Protein AF-A0A0C2FRT6-F1 (afdb_monomer_lite)

Secondary structure (DSSP, 8-state):
--SHHHHHHHHHHHHHHHHHHHHHHHHHHHHHHHHHHHHHHHHGGG------------TT------SEE-HHHHHHHHHTSSSPP-EEEEE--S--SEEE--S-TTTEEEEE--HHHHHSTT--TT--S-------HHHHHHHS-TTHHHHHHGGGTSSEEEEE-SSPPPEETTEEPTTSHHHHHHIIIIIS-SSS--SSPPEEETTHHHHHHHH-GGGEEE-TT----S--SHHHHHHHHHHHTT-

Foldseek 3Di:
DPPPVVVVVVVVVVVVVVVVVVVVVVVVVVVVVVVVVVVVVVVVVPDDDDDDDDDDDDPDDCPDPALEDELVRLCCQQPPDVVHFAEEEEEAEPDPQKDFADPDCRRYPYAYQHNCCLLVPLDDPPPPDDPPRQRAQVSSLVPDDPVRNVVLLCQLVGQAYEYAYQFAADDDPNHGDPSDSRNSVQCRQAVRDPDRHHPDRHGYHHGGVVSVCVVCVVRMDGDPPPPVVDDPDPVSVVVVVVVVVPD

Structure (mmCIF, N/CA/C/O backbone):
data_AF-A0A0C2FRT6-F1
#
_entry.id   AF-A0A0C2FRT6-F1
#
loop_
_atom_site.group_PDB
_atom_site.id
_atom_site.type_symbol
_atom_site.label_atom_id
_atom_site.label_alt_id
_atom_site.label_comp_id
_atom_site.label_asym_id
_atom_site.label_entity_id
_atom_site.label_seq_id
_atom_site.pdbx_PDB_ins_code
_atom_site.Cartn_x
_atom_site.Cartn_y
_atom_site.Cartn_z
_atom_site.occupancy
_atom_site.B_iso_or_equiv
_atom_site.auth_seq_id
_atom_site.auth_comp_id
_atom_site.auth_asym_id
_atom_site.auth_atom_id
_atom_site.pdbx_PDB_model_num
ATOM 1 N N . PHE A 1 1 ? 8.107 -14.926 -52.915 1.00 44.16 1 PHE A N 1
ATOM 2 C CA . PHE A 1 1 ? 8.504 -15.162 -51.509 1.00 44.16 1 PHE A CA 1
ATOM 3 C C . PHE A 1 1 ? 9.615 -14.240 -50.967 1.00 44.16 1 PHE A C 1
ATOM 5 O O . PHE A 1 1 ? 9.765 -14.198 -49.758 1.00 44.16 1 PHE A O 1
ATOM 12 N N . PHE A 1 2 ? 10.333 -13.432 -51.769 1.00 46.12 2 PHE A N 1
ATOM 13 C CA . PHE A 1 2 ? 11.445 -12.582 -51.271 1.00 46.12 2 PHE A CA 1
ATOM 14 C C . PHE A 1 2 ? 11.097 -11.125 -50.888 1.00 46.12 2 PHE A C 1
ATOM 16 O O . PHE A 1 2 ? 11.951 -10.407 -50.381 1.00 46.12 2 PHE A O 1
ATOM 23 N N . GLN A 1 3 ? 9.860 -10.663 -51.093 1.00 48.84 3 GLN A N 1
ATOM 24 C CA . GLN A 1 3 ? 9.529 -9.231 -50.974 1.00 48.84 3 GLN A CA 1
ATOM 25 C C . GLN A 1 3 ? 9.073 -8.788 -49.569 1.00 48.84 3 GLN A C 1
ATOM 27 O O . GLN A 1 3 ? 9.117 -7.605 -49.256 1.00 48.84 3 GLN A O 1
ATOM 32 N N . HIS A 1 4 ? 8.647 -9.718 -48.706 1.00 46.06 4 HIS A N 1
ATOM 33 C CA . HIS A 1 4 ? 8.086 -9.384 -47.385 1.00 46.06 4 HIS A CA 1
ATOM 34 C C . HIS A 1 4 ? 9.156 -9.189 -46.293 1.00 46.06 4 HIS A C 1
ATOM 36 O O . HIS A 1 4 ? 8.954 -8.396 -45.376 1.00 46.06 4 HIS A O 1
ATOM 42 N N . GLY A 1 5 ? 10.320 -9.841 -46.409 1.00 49.41 5 GLY A N 1
ATOM 43 C CA . GLY A 1 5 ? 11.417 -9.695 -45.438 1.00 49.41 5 GLY A CA 1
ATOM 44 C C . GLY A 1 5 ? 12.095 -8.319 -45.474 1.00 49.41 5 GLY A C 1
ATOM 45 O O . GLY A 1 5 ? 12.483 -7.796 -44.433 1.00 49.41 5 GLY A O 1
ATOM 46 N N . ALA A 1 6 ? 12.175 -7.693 -46.653 1.00 55.94 6 ALA A N 1
ATOM 47 C CA . ALA A 1 6 ? 12.775 -6.366 -46.817 1.00 55.94 6 ALA A CA 1
ATOM 48 C C . ALA A 1 6 ? 11.918 -5.248 -46.194 1.00 55.94 6 ALA A C 1
ATOM 50 O O . ALA A 1 6 ? 12.449 -4.327 -45.578 1.00 55.94 6 ALA A O 1
ATOM 51 N N . ILE A 1 7 ? 10.588 -5.360 -46.296 1.00 58.50 7 ILE A N 1
ATOM 52 C CA . ILE A 1 7 ? 9.643 -4.399 -45.706 1.00 58.50 7 ILE A CA 1
ATOM 53 C C . ILE A 1 7 ? 9.665 -4.497 -44.175 1.00 58.50 7 ILE A C 1
ATOM 55 O O . ILE A 1 7 ? 9.674 -3.475 -43.491 1.00 58.50 7 ILE A O 1
ATOM 59 N N . PHE A 1 8 ? 9.737 -5.717 -43.632 1.00 58.75 8 PHE A N 1
ATOM 60 C CA . PHE A 1 8 ? 9.856 -5.926 -42.189 1.00 58.75 8 PHE A CA 1
ATOM 61 C C . PHE A 1 8 ? 11.168 -5.353 -41.630 1.00 58.75 8 PHE A C 1
ATOM 63 O O . PHE A 1 8 ? 11.151 -4.676 -40.607 1.00 58.75 8 PHE A O 1
ATOM 70 N N . GLY A 1 9 ? 12.292 -5.551 -42.329 1.00 63.41 9 GLY A N 1
ATOM 71 C CA . GLY A 1 9 ? 13.588 -4.993 -41.928 1.00 63.41 9 GLY A CA 1
ATOM 72 C C . GLY A 1 9 ? 13.620 -3.460 -41.904 1.00 63.41 9 GLY A C 1
ATOM 73 O O . GLY A 1 9 ? 14.192 -2.879 -40.984 1.00 63.41 9 GLY A O 1
ATOM 74 N N . LEU A 1 10 ? 12.964 -2.801 -42.867 1.00 67.25 10 LEU A N 1
ATOM 75 C CA . LEU A 1 10 ? 12.856 -1.337 -42.907 1.00 67.25 10 LEU A CA 1
ATOM 76 C C . LEU A 1 10 ? 11.994 -0.796 -41.762 1.00 67.25 10 LEU A C 1
ATOM 78 O O . LEU A 1 10 ? 12.447 0.077 -41.028 1.00 67.25 10 LEU A O 1
ATOM 82 N N . ARG A 1 11 ? 10.807 -1.374 -41.538 1.00 68.38 11 ARG A N 1
ATOM 83 C CA . ARG A 1 11 ? 9.918 -0.989 -40.426 1.00 68.38 11 ARG A CA 1
ATOM 84 C C . ARG A 1 11 ? 10.559 -1.203 -39.057 1.00 68.38 11 ARG A C 1
ATOM 86 O O . ARG A 1 11 ? 10.377 -0.398 -38.147 1.00 68.38 11 ARG A O 1
ATOM 93 N N . PHE A 1 12 ? 11.313 -2.289 -38.906 1.00 76.25 12 PHE A N 1
ATOM 94 C CA . PHE A 1 12 ? 12.033 -2.583 -37.673 1.00 76.25 12 PHE A CA 1
ATOM 95 C C . PHE A 1 12 ? 13.139 -1.557 -37.409 1.00 76.25 12 PHE A C 1
ATOM 97 O O . PHE A 1 12 ? 13.291 -1.097 -36.281 1.00 76.25 12 PHE A O 1
ATOM 104 N N . LYS A 1 13 ? 13.868 -1.152 -38.453 1.00 80.44 13 LYS A N 1
ATOM 105 C CA . LYS A 1 13 ? 14.898 -0.116 -38.351 1.00 80.44 13 LYS A CA 1
ATOM 106 C C . LYS A 1 13 ? 14.307 1.258 -38.026 1.00 80.44 13 LYS A C 1
ATOM 108 O O . LYS A 1 13 ? 14.785 1.895 -37.100 1.00 80.44 13 LYS A O 1
ATOM 113 N N . GLU A 1 14 ? 13.223 1.650 -38.697 1.00 81.06 14 GLU A N 1
ATOM 114 C CA . GLU A 1 14 ? 12.465 2.872 -38.377 1.00 81.06 14 GLU A CA 1
ATOM 115 C C . GLU A 1 14 ? 12.031 2.895 -36.901 1.00 81.06 14 GLU A C 1
ATOM 117 O O . GLU A 1 14 ? 12.199 3.902 -36.220 1.00 81.06 14 GLU A O 1
ATOM 122 N N . SER A 1 15 ? 11.546 1.761 -36.385 1.00 79.12 15 SER A N 1
ATOM 123 C CA . SER A 1 15 ? 11.113 1.642 -34.985 1.00 79.12 15 SER A CA 1
ATOM 124 C C . SER A 1 15 ? 12.274 1.758 -33.990 1.00 79.12 15 SER A C 1
ATOM 126 O O . SER A 1 15 ? 12.101 2.305 -32.902 1.00 79.12 15 SER A O 1
ATOM 128 N N . LEU A 1 16 ? 13.455 1.232 -34.335 1.00 83.94 16 LEU A N 1
ATOM 129 C CA . LEU A 1 16 ? 14.658 1.363 -33.508 1.00 83.94 16 LEU A CA 1
ATOM 130 C C . LEU A 1 16 ? 15.168 2.805 -33.487 1.00 83.94 16 LEU A C 1
ATOM 132 O O . LEU A 1 16 ? 15.441 3.333 -32.411 1.00 83.94 16 LEU A O 1
ATOM 136 N N . ASP A 1 17 ? 15.228 3.451 -34.651 1.00 87.69 17 ASP A N 1
ATOM 137 C CA . ASP A 1 17 ? 15.670 4.840 -34.773 1.00 87.69 17 ASP A CA 1
ATOM 138 C C . ASP A 1 17 ? 14.712 5.788 -34.018 1.00 87.69 17 ASP A C 1
ATOM 140 O O . ASP A 1 17 ? 15.145 6.719 -33.333 1.00 87.69 17 ASP A O 1
ATOM 144 N N . GLU A 1 18 ? 13.401 5.524 -34.067 1.00 89.38 18 GLU A N 1
ATOM 145 C CA . GLU A 1 18 ? 12.398 6.266 -33.296 1.00 89.38 18 GLU A CA 1
ATOM 146 C C . GLU A 1 18 ? 12.542 6.043 -31.782 1.00 89.38 18 GLU A C 1
ATOM 148 O O . GLU A 1 18 ? 12.450 6.999 -31.005 1.00 89.38 18 GLU A O 1
ATOM 153 N N . ALA A 1 19 ? 12.830 4.813 -31.346 1.00 82.31 19 ALA A N 1
ATOM 154 C CA . ALA A 1 19 ? 13.081 4.507 -29.939 1.00 82.31 19 ALA A CA 1
ATOM 155 C C . ALA A 1 19 ? 14.340 5.214 -29.405 1.00 82.31 19 ALA A C 1
ATOM 157 O O . ALA A 1 19 ? 14.318 5.760 -28.296 1.00 82.31 19 ALA A O 1
ATOM 158 N N . ASP A 1 20 ? 15.412 5.261 -30.197 1.00 87.88 20 ASP A N 1
ATOM 159 C CA . ASP A 1 20 ? 16.644 5.973 -29.846 1.00 87.88 20 ASP A CA 1
ATOM 160 C C . ASP A 1 20 ? 16.422 7.491 -29.781 1.00 87.88 20 ASP A C 1
ATOM 162 O O . ASP A 1 20 ? 16.886 8.152 -28.844 1.00 87.88 20 ASP A O 1
ATOM 166 N N . ASN A 1 21 ? 15.637 8.047 -30.708 1.00 90.00 21 ASN A N 1
ATOM 167 C CA . ASN A 1 21 ? 15.244 9.455 -30.678 1.00 90.00 21 ASN A CA 1
ATOM 168 C C . ASN A 1 21 ? 14.406 9.784 -29.429 1.00 90.00 21 ASN A C 1
ATOM 170 O O . ASN A 1 21 ? 14.695 10.740 -28.706 1.00 90.00 21 ASN A O 1
ATOM 174 N N . LEU A 1 22 ? 13.403 8.959 -29.115 1.00 88.75 22 LEU A N 1
ATOM 175 C CA . LEU A 1 22 ? 12.578 9.116 -27.914 1.00 88.75 22 LEU A CA 1
ATOM 176 C C . LEU A 1 22 ? 13.421 9.068 -26.640 1.00 88.75 22 LEU A C 1
ATOM 178 O O . LEU A 1 22 ? 13.219 9.889 -25.742 1.00 88.75 22 LEU A O 1
ATOM 182 N N . LYS A 1 23 ? 14.395 8.157 -26.575 1.00 88.19 23 LYS A N 1
ATOM 183 C CA . LYS A 1 23 ? 15.341 8.066 -25.462 1.00 88.19 23 LYS A CA 1
ATOM 184 C C . LYS A 1 23 ? 16.155 9.354 -25.312 1.00 88.19 23 LYS A C 1
ATOM 186 O O . LYS A 1 23 ? 16.216 9.893 -24.210 1.00 88.19 23 LYS A O 1
ATOM 191 N N . ALA A 1 24 ? 16.702 9.896 -26.400 1.00 87.75 24 ALA A N 1
ATOM 192 C CA . ALA A 1 24 ? 17.456 11.151 -26.366 1.00 87.75 24 ALA A CA 1
ATOM 193 C C . ALA A 1 24 ? 16.598 12.346 -25.907 1.00 87.75 24 ALA A C 1
ATOM 195 O O . ALA A 1 24 ? 17.041 13.172 -25.104 1.00 87.75 24 ALA A O 1
ATOM 196 N N . VAL A 1 25 ? 15.346 12.427 -26.368 1.00 91.00 25 VAL A N 1
ATOM 197 C CA . VAL A 1 25 ? 14.395 13.468 -25.944 1.00 91.00 25 VAL A CA 1
ATOM 198 C C . VAL A 1 25 ? 14.063 13.345 -24.454 1.00 91.00 25 VAL A C 1
ATOM 200 O O . VAL A 1 25 ? 13.963 14.360 -23.759 1.00 91.00 25 VAL A O 1
ATOM 203 N N . LEU A 1 26 ? 13.897 12.121 -23.949 1.00 83.62 26 LEU A N 1
ATOM 204 C CA . LEU A 1 26 ? 13.641 11.858 -22.533 1.00 83.62 26 LEU A CA 1
ATOM 205 C C . LEU A 1 26 ? 14.829 12.239 -21.652 1.00 83.62 26 LEU A C 1
ATOM 207 O O . LEU A 1 26 ? 14.623 12.924 -20.650 1.00 83.62 26 LEU A O 1
ATOM 211 N N . ASP A 1 27 ? 16.040 11.845 -22.045 1.00 84.62 27 ASP A N 1
ATOM 212 C CA . ASP A 1 27 ? 17.275 12.179 -21.332 1.00 84.62 27 ASP A CA 1
ATOM 213 C C . ASP A 1 27 ? 17.418 13.712 -21.244 1.00 84.62 27 ASP A C 1
ATOM 215 O O . ASP A 1 27 ? 17.564 14.268 -20.155 1.00 84.62 27 ASP A O 1
ATOM 219 N N . LYS A 1 28 ? 17.202 14.430 -22.356 1.00 88.81 28 LYS A N 1
ATOM 220 C CA . LYS A 1 28 ? 17.211 15.903 -22.379 1.00 88.81 28 LYS A CA 1
ATOM 221 C C . LYS A 1 28 ? 16.163 16.525 -21.448 1.00 88.81 28 LYS A C 1
ATOM 223 O O . LYS A 1 28 ? 16.477 17.440 -20.690 1.00 88.81 28 LYS A O 1
ATOM 228 N N . LYS A 1 29 ? 14.916 16.041 -21.479 1.00 85.44 29 LYS A N 1
ATOM 229 C CA . LYS A 1 29 ? 13.846 16.552 -20.599 1.00 85.44 29 LYS A CA 1
ATOM 230 C C . LYS A 1 29 ? 14.125 16.274 -19.123 1.00 85.44 29 LYS A C 1
ATOM 232 O O . LYS A 1 29 ? 13.712 17.059 -18.268 1.00 85.44 29 LYS A O 1
ATOM 237 N N . TYR A 1 30 ? 14.789 15.163 -18.818 1.00 82.25 30 TYR A N 1
ATOM 238 C CA . TYR A 1 30 ? 15.178 14.823 -17.457 1.00 82.25 30 TYR A CA 1
ATOM 239 C C . TYR A 1 30 ? 16.255 15.777 -16.933 1.00 82.25 30 TYR A C 1
ATOM 241 O O . TYR A 1 30 ? 16.071 16.352 -15.860 1.00 82.25 30 TYR A O 1
ATOM 249 N N . GLU A 1 31 ? 17.300 16.035 -17.721 1.00 84.81 31 GLU A N 1
ATOM 250 C CA . GLU A 1 31 ? 18.343 17.014 -17.386 1.00 84.81 31 GLU A CA 1
ATOM 251 C C . GLU A 1 31 ? 17.765 18.426 -17.203 1.00 84.81 31 GLU A C 1
ATOM 253 O O . GLU A 1 31 ? 18.029 19.089 -16.200 1.00 84.81 31 GLU A O 1
ATOM 258 N N . GLU A 1 32 ? 16.875 18.867 -18.098 1.00 83.00 32 GLU A N 1
ATOM 259 C CA . GLU A 1 32 ? 16.177 20.151 -17.948 1.00 83.00 32 GLU A CA 1
ATOM 260 C C . GLU A 1 32 ? 15.355 20.227 -16.651 1.00 83.00 32 GLU A C 1
ATOM 262 O O . GLU A 1 32 ? 15.322 21.270 -15.992 1.00 83.00 32 GLU A O 1
ATOM 267 N N . LYS A 1 33 ? 14.691 19.132 -16.258 1.00 79.19 33 LYS A N 1
ATOM 268 C CA . LYS A 1 33 ? 13.934 19.070 -15.000 1.00 79.19 33 LYS A CA 1
ATOM 269 C C . LYS A 1 33 ? 14.865 19.147 -13.789 1.00 79.19 33 LYS A C 1
ATOM 271 O O . LYS A 1 33 ? 14.551 19.879 -12.852 1.00 79.19 33 LYS A O 1
ATOM 276 N N . MET A 1 34 ? 15.992 18.435 -13.805 1.00 76.56 34 MET A N 1
ATOM 277 C CA . MET A 1 34 ? 16.983 18.479 -12.722 1.00 76.56 34 MET A CA 1
ATOM 278 C C . MET A 1 34 ? 17.574 19.886 -12.558 1.00 76.56 34 MET A C 1
ATOM 280 O O . MET A 1 34 ? 17.639 20.390 -11.437 1.00 76.56 34 MET A O 1
ATOM 284 N N . LEU A 1 35 ? 17.887 20.568 -13.666 1.00 76.75 35 LEU A N 1
ATOM 285 C CA . LEU A 1 35 ? 18.393 21.945 -13.656 1.00 76.75 35 LEU A CA 1
ATOM 286 C C . LEU A 1 35 ? 17.374 22.952 -13.097 1.00 76.75 35 LEU A C 1
ATOM 288 O O . LEU A 1 35 ? 17.742 23.844 -12.328 1.00 76.75 35 LEU A O 1
ATOM 292 N N . ARG A 1 36 ? 16.080 22.801 -13.418 1.00 74.56 36 ARG A N 1
ATOM 293 C CA . ARG A 1 36 ? 15.015 23.650 -12.846 1.00 74.56 36 ARG A CA 1
ATOM 294 C C . ARG A 1 36 ? 14.854 23.440 -11.341 1.00 74.56 36 ARG A C 1
ATOM 296 O O . ARG A 1 36 ? 14.660 24.412 -10.617 1.00 74.56 36 ARG A O 1
ATOM 303 N N . ILE A 1 37 ? 14.973 22.200 -10.865 1.00 71.88 37 ILE A N 1
ATOM 304 C CA . ILE A 1 37 ? 14.908 21.878 -9.431 1.00 71.88 37 ILE A CA 1
ATOM 305 C C . ILE A 1 37 ? 16.096 22.504 -8.683 1.00 71.88 37 ILE A C 1
ATOM 307 O O . ILE A 1 37 ? 15.901 23.114 -7.633 1.00 71.88 37 ILE A O 1
ATOM 311 N N . SER A 1 38 ? 17.310 22.443 -9.243 1.00 66.38 38 SER A N 1
ATOM 312 C CA . SER A 1 38 ? 18.485 23.086 -8.635 1.00 66.38 38 SER A CA 1
ATOM 313 C C . SER A 1 38 ? 18.413 24.618 -8.636 1.00 66.38 38 SER A C 1
ATOM 315 O O . SER A 1 38 ? 18.880 25.254 -7.695 1.00 66.38 38 SER A O 1
ATOM 317 N N . GLN A 1 39 ? 17.797 25.228 -9.654 1.00 60.06 39 GLN A N 1
ATOM 318 C CA . GLN A 1 39 ? 17.631 26.685 -9.727 1.00 60.06 39 GLN A CA 1
ATOM 319 C C . GLN A 1 39 ? 16.528 27.203 -8.791 1.00 60.06 39 GLN A C 1
ATOM 321 O O . GLN A 1 39 ? 16.694 28.262 -8.189 1.00 60.06 39 GLN A O 1
ATOM 326 N N . ALA A 1 40 ? 15.439 26.449 -8.606 1.00 56.09 40 ALA A N 1
ATOM 327 C CA . ALA A 1 40 ? 14.389 26.784 -7.640 1.00 56.09 40 ALA A CA 1
ATOM 328 C C . ALA A 1 40 ? 14.907 26.737 -6.189 1.00 56.09 40 ALA A C 1
ATOM 330 O O . ALA A 1 40 ? 14.634 27.644 -5.406 1.00 56.09 40 ALA A O 1
ATOM 331 N N . SER A 1 41 ? 15.749 25.749 -5.867 1.00 52.88 41 SER A N 1
ATOM 332 C CA . SER A 1 41 ? 16.424 25.631 -4.567 1.00 52.88 41 SER A CA 1
ATOM 333 C C . SER A 1 41 ? 17.363 26.807 -4.252 1.00 52.88 41 SER A C 1
ATOM 335 O O . SER A 1 41 ? 17.515 27.158 -3.084 1.00 52.88 41 SER A O 1
ATOM 337 N N . ALA A 1 42 ? 17.979 27.429 -5.263 1.00 52.16 42 ALA A N 1
ATOM 338 C CA . ALA A 1 42 ? 18.873 28.575 -5.080 1.00 52.16 42 ALA A CA 1
ATOM 339 C C . ALA A 1 42 ? 18.124 29.916 -4.922 1.00 52.16 42 ALA A C 1
ATOM 341 O O . ALA A 1 42 ? 18.660 30.861 -4.340 1.00 52.16 42 ALA A O 1
ATOM 342 N N . ALA A 1 43 ? 16.887 30.013 -5.423 1.00 47.72 43 ALA A N 1
ATOM 343 C CA . ALA A 1 43 ? 16.063 31.219 -5.322 1.00 47.72 43 ALA A CA 1
ATOM 344 C C . ALA A 1 43 ? 15.398 31.382 -3.939 1.00 47.72 43 ALA A C 1
ATOM 346 O O . ALA A 1 43 ? 15.156 32.509 -3.507 1.00 47.72 43 ALA A O 1
ATOM 347 N N . GLU A 1 44 ? 15.163 30.288 -3.206 1.00 46.72 44 GLU A N 1
ATOM 348 C CA . GLU A 1 44 ? 14.568 30.321 -1.859 1.00 46.72 44 GLU A CA 1
ATOM 349 C C . GLU A 1 44 ? 15.541 30.779 -0.754 1.00 46.72 44 GLU A C 1
ATOM 351 O O . GLU A 1 44 ? 15.109 31.129 0.341 1.00 46.72 44 GLU A O 1
ATOM 356 N N . THR A 1 45 ? 16.851 30.874 -1.019 1.00 45.56 45 THR A N 1
ATOM 357 C CA . THR A 1 45 ? 17.856 31.269 -0.007 1.00 45.56 45 THR A CA 1
ATOM 358 C C . THR A 1 45 ? 18.082 32.791 0.105 1.00 45.56 45 THR A C 1
ATOM 360 O O . THR A 1 45 ? 18.961 33.227 0.845 1.00 45.56 45 THR A O 1
ATOM 363 N N . ARG A 1 46 ? 17.326 33.641 -0.614 1.00 43.16 46 ARG A N 1
ATOM 364 C CA . ARG A 1 46 ? 17.593 35.100 -0.698 1.00 43.16 46 ARG A CA 1
ATOM 365 C C . ARG A 1 46 ? 16.466 36.045 -0.260 1.00 43.16 46 ARG A C 1
ATOM 367 O O . ARG A 1 46 ? 16.512 37.223 -0.602 1.00 43.16 46 ARG A O 1
ATOM 374 N N . ALA A 1 47 ? 15.501 35.600 0.541 1.00 36.81 47 ALA A N 1
ATOM 375 C CA . ALA A 1 47 ? 14.496 36.504 1.111 1.00 36.81 47 ALA A CA 1
ATOM 376 C C . ALA A 1 47 ? 14.492 36.460 2.652 1.00 36.81 47 ALA A C 1
ATOM 378 O O . ALA A 1 47 ? 13.994 35.491 3.223 1.00 36.81 47 ALA A O 1
ATOM 379 N N . PRO A 1 48 ? 14.989 37.495 3.358 1.00 39.06 48 PRO A N 1
ATOM 380 C CA . PRO A 1 48 ? 14.758 37.623 4.787 1.00 39.06 48 PRO A CA 1
ATOM 381 C C . PRO A 1 48 ? 13.369 38.237 5.004 1.00 39.06 48 PRO A C 1
ATOM 383 O O . PRO A 1 48 ? 13.153 39.419 4.740 1.00 39.06 48 PRO A O 1
ATOM 386 N N . LYS A 1 49 ? 12.408 37.443 5.486 1.00 36.53 49 LYS A N 1
ATOM 387 C CA . LYS A 1 49 ? 11.163 37.972 6.056 1.00 36.53 49 LYS A CA 1
ATOM 388 C C . LYS A 1 49 ? 11.284 37.989 7.573 1.00 36.53 49 LYS A C 1
ATOM 390 O O . LYS A 1 49 ? 11.266 36.952 8.226 1.00 36.53 49 LYS A O 1
ATOM 395 N N . VAL A 1 50 ? 11.426 39.203 8.095 1.00 40.97 50 VAL A N 1
ATOM 396 C CA . VAL A 1 50 ? 11.252 39.559 9.504 1.00 40.97 50 VAL A CA 1
ATOM 397 C C . VAL A 1 50 ? 9.868 39.088 9.951 1.00 40.97 50 VAL A C 1
ATOM 399 O O . VAL A 1 50 ? 8.872 39.438 9.319 1.00 40.97 50 VAL A O 1
ATOM 402 N N . VAL A 1 51 ? 9.800 38.306 11.028 1.00 33.72 51 VAL A N 1
ATOM 403 C CA . VAL A 1 51 ? 8.538 37.959 11.690 1.00 33.72 51 VAL A CA 1
ATOM 404 C C . VAL A 1 51 ? 8.642 38.403 13.137 1.00 33.72 51 VAL A C 1
ATOM 406 O O . VAL A 1 51 ? 9.407 37.841 13.914 1.00 33.72 51 VAL A O 1
ATOM 409 N N . ASN A 1 52 ? 7.859 39.419 13.475 1.00 34.53 52 ASN A N 1
ATOM 410 C CA . ASN A 1 52 ? 7.434 39.692 14.834 1.00 34.53 52 ASN A CA 1
ATOM 411 C C . ASN A 1 52 ? 5.924 39.938 14.761 1.00 34.53 52 ASN A C 1
ATOM 413 O O . ASN A 1 52 ? 5.505 40.737 13.925 1.00 34.53 52 ASN A O 1
ATOM 417 N N . ILE A 1 53 ? 5.144 39.204 15.557 1.00 34.62 53 ILE A N 1
ATOM 418 C CA . ILE A 1 53 ? 3.922 39.608 16.279 1.00 34.62 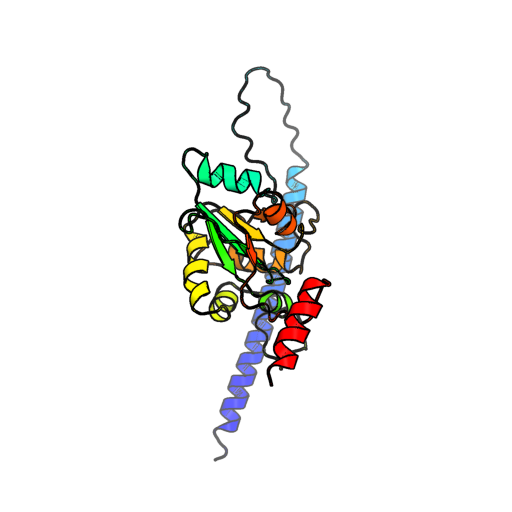53 ILE A CA 1
ATOM 419 C C . ILE A 1 53 ? 3.281 38.350 16.892 1.00 34.62 53 ILE A C 1
ATOM 421 O O . ILE A 1 53 ? 3.231 37.274 16.298 1.00 34.62 53 ILE A O 1
ATOM 425 N N . GLU A 1 54 ? 2.862 38.552 18.133 1.00 34.50 54 GLU A N 1
ATOM 426 C CA . GLU A 1 54 ? 2.411 37.638 19.173 1.00 34.50 54 GLU A CA 1
ATOM 427 C C . GLU A 1 54 ? 0.959 37.124 19.004 1.00 34.50 54 GLU A C 1
ATOM 429 O O . GLU A 1 54 ? 0.150 37.719 18.299 1.00 34.50 54 GLU A O 1
ATOM 434 N N . ASN A 1 55 ? 0.643 36.083 19.793 1.00 30.67 55 ASN A N 1
ATOM 435 C CA . ASN A 1 55 ? -0.669 35.671 20.335 1.00 30.67 55 ASN A CA 1
ATOM 436 C C . ASN A 1 55 ? -1.753 35.062 19.415 1.00 30.67 55 ASN A C 1
ATOM 438 O O . ASN A 1 55 ? -2.468 35.777 18.724 1.00 30.67 55 ASN A O 1
ATOM 442 N N . ALA A 1 56 ? -1.981 33.742 19.561 1.00 34.28 56 ALA A N 1
ATOM 443 C CA . ALA A 1 56 ? -3.243 33.089 20.001 1.00 34.28 56 ALA A CA 1
ATOM 444 C C . ALA A 1 56 ? -3.317 31.600 19.550 1.00 34.28 56 ALA A C 1
ATOM 446 O O . ALA A 1 56 ? -2.638 31.221 18.594 1.00 34.28 56 ALA A O 1
ATOM 447 N N . PRO A 1 57 ? -4.068 30.729 20.260 1.00 47.03 57 PRO A N 1
ATOM 448 C CA . PRO A 1 57 ? -3.886 29.277 20.242 1.00 47.03 57 PRO A CA 1
ATOM 449 C C . PRO A 1 57 ? -4.777 28.580 19.207 1.00 47.03 57 PRO A C 1
ATOM 451 O O . PRO A 1 57 ? -5.967 28.844 19.163 1.00 47.03 57 PRO A O 1
ATOM 454 N N . ASP A 1 58 ? -4.220 27.633 18.447 1.00 31.89 58 ASP A N 1
ATOM 455 C CA . ASP A 1 58 ? -4.995 26.549 17.825 1.00 31.89 58 ASP A CA 1
ATOM 456 C C . ASP A 1 58 ? -4.077 25.372 17.452 1.00 31.89 58 ASP A C 1
ATOM 458 O O . ASP A 1 58 ? -3.541 25.240 16.348 1.00 31.89 58 ASP A O 1
ATOM 462 N N . GLN A 1 59 ? -3.866 24.484 18.427 1.00 40.44 59 GLN A N 1
ATOM 463 C CA . GLN A 1 59 ? -3.282 23.163 18.205 1.00 40.44 59 GLN A CA 1
ATOM 464 C C . GLN A 1 59 ? -4.364 22.207 17.683 1.00 40.44 59 GLN A C 1
ATOM 466 O O . GLN A 1 59 ? -4.891 21.398 18.440 1.00 40.44 59 GLN A O 1
ATOM 471 N N . ALA A 1 60 ? -4.718 22.285 16.399 1.00 39.47 60 ALA A N 1
ATOM 472 C CA . ALA A 1 60 ? -5.620 21.281 15.814 1.00 39.47 60 ALA A CA 1
ATOM 473 C C . ALA A 1 60 ? -5.391 20.943 14.334 1.00 39.47 60 ALA A C 1
ATOM 475 O O . ALA A 1 60 ? -6.037 20.027 13.836 1.00 39.47 60 A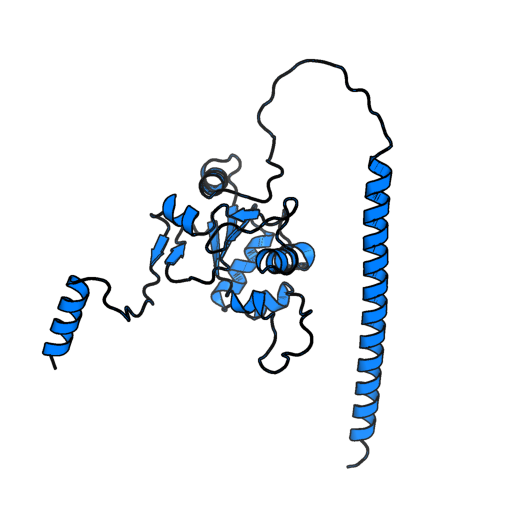LA A O 1
ATOM 476 N N . ASN A 1 61 ? -4.475 21.604 13.615 1.00 37.16 61 ASN A N 1
ATOM 477 C CA . ASN A 1 61 ? -4.360 21.360 12.170 1.00 37.16 61 ASN A CA 1
ATOM 478 C C . ASN A 1 61 ? -2.933 21.337 11.613 1.00 37.16 61 ASN A C 1
ATOM 480 O O . ASN A 1 61 ? -2.672 21.770 10.493 1.00 37.16 61 ASN A O 1
ATOM 484 N N . ARG A 1 62 ? -1.992 20.766 12.371 1.00 35.16 62 ARG A N 1
ATOM 485 C CA . ARG A 1 62 ? -0.756 20.256 11.770 1.00 35.16 62 ARG A CA 1
ATOM 486 C C . ARG A 1 62 ? -1.017 18.824 11.321 1.00 35.16 62 ARG A C 1
ATOM 488 O O . ARG A 1 62 ? -0.716 17.888 12.053 1.00 35.16 62 ARG A O 1
ATOM 495 N N . LEU A 1 63 ? -1.600 18.658 10.130 1.00 43.06 63 LEU A N 1
ATOM 496 C CA . LEU A 1 63 ? -1.392 17.425 9.371 1.00 43.06 63 LEU A CA 1
ATOM 497 C C . LEU A 1 63 ? 0.123 17.278 9.255 1.00 43.06 63 LEU A C 1
ATOM 499 O O . LEU A 1 63 ? 0.795 18.101 8.634 1.00 43.06 63 LEU A O 1
ATOM 503 N N . SER A 1 64 ? 0.651 16.313 9.993 1.00 42.50 64 SER A N 1
ATOM 504 C CA . SER A 1 64 ? 2.057 15.966 10.041 1.00 42.50 64 SER A CA 1
ATOM 505 C C . SER A 1 64 ? 2.572 15.865 8.607 1.00 42.50 64 SER A C 1
ATOM 507 O O . SER A 1 64 ? 2.048 15.107 7.797 1.00 42.50 64 SER A O 1
ATOM 509 N N . SER A 1 65 ? 3.629 16.611 8.280 1.00 58.16 65 SER A N 1
ATOM 510 C CA . SER A 1 65 ? 4.387 16.494 7.023 1.00 58.16 65 SER A CA 1
ATOM 511 C C . SER A 1 65 ? 5.138 15.155 6.914 1.00 58.16 65 SER A C 1
ATOM 513 O O . SER A 1 65 ? 6.173 15.059 6.256 1.00 58.16 65 SER A O 1
ATOM 515 N N . SER A 1 66 ? 4.668 14.142 7.640 1.00 79.00 66 SER A N 1
ATOM 516 C CA . SER A 1 66 ? 5.249 12.820 7.751 1.00 79.00 66 SER A CA 1
ATOM 517 C C . SER A 1 66 ? 4.747 11.968 6.599 1.00 79.00 66 SER A C 1
ATOM 519 O O . SER A 1 66 ? 3.549 11.888 6.341 1.00 79.00 66 SER A O 1
ATOM 521 N N . VAL A 1 67 ? 5.675 11.298 5.923 1.00 91.88 67 VAL A N 1
ATOM 522 C CA . VAL A 1 67 ? 5.357 10.293 4.899 1.00 91.88 67 VAL A CA 1
ATOM 523 C C . VAL A 1 67 ? 5.024 8.938 5.550 1.00 91.88 67 VAL A C 1
ATOM 525 O O . VAL A 1 67 ? 4.596 8.010 4.872 1.00 91.88 67 VAL A O 1
ATOM 528 N N . LEU A 1 68 ? 5.188 8.823 6.873 1.00 95.50 68 LEU A N 1
ATOM 529 C CA . LEU A 1 68 ? 4.831 7.653 7.671 1.00 95.50 68 LEU A CA 1
ATOM 530 C C . LEU A 1 68 ? 3.475 7.834 8.358 1.00 95.50 68 LEU A C 1
ATOM 532 O O . LEU A 1 68 ? 3.163 8.931 8.826 1.00 95.50 68 LEU A O 1
ATOM 536 N N . ILE A 1 69 ? 2.733 6.735 8.487 1.00 96.75 69 ILE A N 1
ATOM 537 C CA . ILE A 1 69 ? 1.507 6.623 9.282 1.00 96.75 69 ILE A CA 1
ATOM 538 C C . ILE A 1 69 ? 1.580 5.380 10.170 1.00 96.75 69 ILE A C 1
ATOM 540 O O . ILE A 1 69 ? 1.888 4.289 9.694 1.00 96.75 69 ILE A O 1
ATOM 544 N N . SER A 1 70 ? 1.301 5.527 11.466 1.00 97.25 70 SER A N 1
ATOM 545 C CA . SER A 1 70 ? 1.231 4.370 12.372 1.00 97.25 70 SER A CA 1
ATOM 546 C C . SER A 1 70 ? -0.095 3.613 12.211 1.00 97.25 70 SER A C 1
ATOM 548 O O . SER A 1 70 ? -1.108 4.237 11.872 1.00 97.25 70 SER A O 1
ATOM 550 N N . PRO A 1 71 ? -0.158 2.304 12.531 1.00 97.38 71 PRO A N 1
ATOM 551 C CA . PRO A 1 71 ? -1.422 1.572 12.507 1.00 97.38 71 PRO A CA 1
ATOM 552 C C . PRO A 1 71 ? -2.497 2.234 13.386 1.00 97.38 71 PRO A C 1
ATOM 554 O O . PRO A 1 71 ? -3.636 2.383 12.941 1.00 97.38 71 PRO A O 1
ATOM 557 N N . LYS A 1 72 ? -2.143 2.716 14.595 1.00 96.81 72 LYS A N 1
ATOM 558 C CA . LYS A 1 72 ? -3.100 3.432 15.468 1.00 96.81 72 LYS A CA 1
ATOM 559 C C . LYS A 1 72 ? -3.659 4.681 14.825 1.00 96.81 72 LYS A C 1
ATOM 561 O O . LYS A 1 72 ? -4.852 4.954 14.939 1.00 96.81 72 LYS A O 1
ATOM 566 N N . GLU A 1 73 ? -2.798 5.459 14.183 1.00 96.56 73 GLU A N 1
ATOM 567 C CA . GLU A 1 73 ? -3.221 6.680 13.518 1.00 96.56 73 GLU A CA 1
ATOM 568 C C . GLU A 1 73 ? -4.149 6.375 12.346 1.00 96.56 73 GLU A C 1
ATOM 570 O O . GLU A 1 73 ? -5.200 7.006 12.244 1.00 96.56 73 GLU A O 1
ATOM 575 N N . LEU A 1 74 ? -3.827 5.367 11.531 1.00 97.00 74 LEU A N 1
ATOM 576 C CA . LEU A 1 74 ? -4.693 4.930 10.441 1.00 97.00 74 LEU A CA 1
ATOM 577 C C . LEU A 1 74 ? -6.079 4.527 10.956 1.00 97.00 74 LEU A C 1
ATOM 579 O O . LEU A 1 74 ? -7.083 5.063 10.486 1.00 97.00 74 LEU A O 1
ATOM 583 N N . VAL A 1 75 ? -6.145 3.643 11.956 1.00 96.50 75 VAL A N 1
ATOM 584 C CA . VAL A 1 75 ? -7.419 3.186 12.535 1.00 96.50 75 VAL A CA 1
ATOM 585 C C . VAL A 1 75 ? -8.199 4.357 13.143 1.00 96.50 75 VAL A C 1
ATOM 587 O O . VAL A 1 75 ? -9.394 4.509 12.893 1.00 96.50 75 VAL A O 1
ATOM 590 N N . ARG A 1 76 ? -7.524 5.264 13.859 1.00 95.94 76 ARG A N 1
ATOM 591 C CA . ARG A 1 76 ? -8.139 6.486 14.397 1.00 95.94 76 ARG A CA 1
ATOM 592 C C . ARG A 1 76 ? -8.738 7.359 13.291 1.00 95.94 76 ARG A C 1
ATOM 594 O O . ARG A 1 76 ? -9.849 7.861 13.445 1.00 95.94 76 ARG A O 1
ATOM 601 N N . MET A 1 77 ? -8.030 7.543 12.176 1.00 95.25 77 MET A N 1
ATOM 602 C CA . MET A 1 77 ? -8.496 8.367 11.056 1.00 95.25 77 MET A CA 1
ATOM 603 C C . MET A 1 77 ? -9.721 7.779 10.354 1.00 95.25 77 MET A C 1
ATOM 605 O O . MET A 1 77 ? -10.562 8.538 9.874 1.00 95.25 77 MET A O 1
ATOM 609 N N . VAL A 1 78 ? -9.841 6.455 10.285 1.00 95.25 78 VAL A N 1
ATOM 610 C CA . VAL A 1 78 ? -10.961 5.820 9.580 1.00 95.25 78 VAL A CA 1
ATOM 611 C C . VAL A 1 78 ? -12.174 5.558 10.481 1.00 95.25 78 VAL A C 1
ATOM 613 O O . VAL A 1 78 ? -13.313 5.614 10.018 1.00 95.25 78 VAL A O 1
ATOM 616 N N . GLU A 1 79 ? -11.967 5.331 11.782 1.00 94.00 79 GLU A N 1
ATOM 617 C CA . GLU A 1 79 ? -13.058 5.045 12.723 1.00 94.00 79 GLU A CA 1
ATOM 618 C C . GLU A 1 79 ? -13.579 6.289 13.452 1.00 94.00 79 GLU A C 1
ATOM 620 O O . GLU A 1 79 ? -14.792 6.413 13.651 1.00 94.00 79 GLU A O 1
ATOM 625 N N . GLN A 1 80 ? -12.683 7.198 13.855 1.00 92.56 80 GLN A N 1
ATOM 626 C CA . GLN A 1 80 ? -12.976 8.261 14.828 1.00 92.56 80 GLN A CA 1
ATOM 627 C C . GLN A 1 80 ? -12.944 9.675 14.232 1.00 92.56 80 GLN A C 1
ATOM 629 O O . GLN A 1 80 ? -13.488 10.595 14.841 1.00 92.56 80 GLN A O 1
ATOM 634 N N . ALA A 1 81 ? -12.315 9.880 13.069 1.00 90.75 81 ALA A N 1
ATOM 635 C CA . ALA A 1 81 ? -12.269 11.205 12.453 1.00 90.75 81 ALA A CA 1
ATOM 636 C C . ALA A 1 81 ? -13.655 11.680 11.990 1.00 90.75 81 ALA A C 1
ATOM 638 O O . ALA A 1 81 ? -14.526 10.885 11.633 1.00 90.75 81 ALA A O 1
ATOM 639 N N . GLN A 1 82 ? -13.828 13.001 11.962 1.00 89.88 82 GLN A N 1
ATOM 640 C CA . GLN A 1 82 ? -15.002 13.676 11.418 1.00 89.88 82 GLN A CA 1
ATOM 641 C C . GLN A 1 82 ? -14.535 14.677 10.345 1.00 89.88 82 GLN A C 1
ATOM 643 O O . GLN A 1 82 ? -13.857 15.644 10.694 1.00 89.88 82 GLN A O 1
ATOM 648 N N . PRO A 1 83 ? -14.845 14.456 9.054 1.00 89.25 83 PRO A N 1
ATOM 649 C CA . PRO A 1 83 ? -15.517 13.275 8.501 1.00 89.25 83 PRO A CA 1
ATOM 650 C C . PRO A 1 83 ? -14.651 12.004 8.595 1.00 89.25 83 PRO A C 1
ATOM 652 O O . PRO A 1 83 ? -13.419 12.079 8.619 1.00 89.25 83 PRO A O 1
ATOM 655 N N . LYS A 1 84 ? -15.303 10.831 8.626 1.00 91.19 84 LYS A N 1
ATOM 656 C CA . LYS A 1 84 ? -14.608 9.535 8.586 1.00 91.19 84 LYS A CA 1
ATOM 657 C C . LYS A 1 84 ? -13.871 9.387 7.264 1.00 91.19 84 LYS A C 1
ATOM 659 O O . LYS A 1 84 ? -14.432 9.690 6.213 1.00 91.19 84 LYS A O 1
ATOM 664 N N . LYS A 1 85 ? -12.637 8.893 7.328 1.00 94.62 85 LYS A N 1
ATOM 665 C CA . LYS A 1 85 ? -11.823 8.631 6.141 1.00 94.62 85 LYS A CA 1
ATOM 666 C C . LYS A 1 85 ? -11.916 7.174 5.714 1.00 94.62 85 LYS A C 1
ATOM 668 O O . LYS A 1 85 ? -12.161 6.283 6.521 1.00 94.62 85 LYS A O 1
ATOM 673 N N . THR A 1 86 ? -11.665 6.941 4.438 1.00 96.56 86 THR A N 1
ATOM 674 C CA . THR A 1 86 ? -11.487 5.614 3.850 1.00 96.56 86 THR A CA 1
ATOM 675 C C . THR A 1 86 ? -10.030 5.405 3.462 1.00 96.56 86 THR A C 1
ATOM 677 O O . THR A 1 86 ? -9.349 6.347 3.049 1.00 96.56 86 THR A O 1
ATOM 680 N N . ALA A 1 87 ? -9.545 4.172 3.573 1.00 97.50 87 ALA A N 1
ATOM 681 C CA . ALA A 1 87 ? -8.162 3.835 3.280 1.00 97.50 87 ALA A CA 1
ATOM 682 C C . ALA A 1 87 ? -8.032 2.597 2.391 1.00 97.50 87 ALA A C 1
ATOM 684 O O . ALA A 1 87 ? -8.806 1.644 2.494 1.00 97.50 87 ALA A O 1
ATOM 685 N N . VAL A 1 88 ? -7.004 2.599 1.549 1.00 97.88 88 VAL A N 1
ATOM 686 C CA . VAL A 1 88 ? -6.524 1.413 0.841 1.00 97.88 88 VAL A CA 1
ATOM 687 C C . VAL A 1 88 ? -5.113 1.104 1.327 1.00 97.88 88 VAL A C 1
ATOM 689 O O . VAL A 1 88 ? -4.208 1.922 1.169 1.00 97.88 88 VAL A O 1
ATOM 692 N N . ILE A 1 89 ? -4.925 -0.078 1.910 1.00 98.12 89 ILE A N 1
ATOM 693 C CA . ILE A 1 89 ? -3.616 -0.638 2.237 1.00 98.12 89 ILE A CA 1
ATOM 694 C C . ILE A 1 89 ? -3.145 -1.454 1.036 1.00 98.12 89 ILE A C 1
ATOM 696 O O . ILE A 1 89 ? -3.756 -2.457 0.679 1.00 98.12 89 ILE A O 1
ATOM 700 N N . VAL A 1 90 ? -2.046 -1.040 0.421 1.00 97.75 90 VAL A N 1
ATOM 701 C CA . VAL A 1 90 ? -1.347 -1.805 -0.609 1.00 97.75 90 VAL A CA 1
ATOM 702 C C . VAL A 1 90 ? -0.279 -2.642 0.087 1.00 97.75 90 VAL A C 1
ATOM 704 O O . VAL A 1 90 ? 0.789 -2.145 0.451 1.00 97.75 90 VAL A O 1
ATOM 707 N N . ASP A 1 91 ? -0.598 -3.911 0.315 1.00 96.88 91 ASP A N 1
ATOM 708 C CA . ASP A 1 91 ? 0.271 -4.876 0.977 1.00 96.88 91 ASP A CA 1
ATOM 709 C C . ASP A 1 91 ? 1.236 -5.482 -0.046 1.00 96.88 91 ASP A C 1
ATOM 711 O O . ASP A 1 91 ? 0.868 -6.375 -0.816 1.00 96.88 91 ASP A O 1
ATOM 715 N N . TYR A 1 92 ? 2.485 -5.021 -0.022 1.00 95.62 92 TYR A N 1
ATOM 716 C CA . TYR A 1 92 ? 3.541 -5.473 -0.926 1.00 95.62 92 TYR A CA 1
ATOM 717 C C . TYR A 1 92 ? 4.597 -6.349 -0.249 1.00 95.62 92 TYR A C 1
ATOM 719 O O . TYR A 1 92 ? 5.704 -6.487 -0.755 1.00 95.62 92 TYR A O 1
ATOM 727 N N . ARG A 1 93 ? 4.270 -6.939 0.900 1.00 95.19 93 ARG A N 1
ATOM 728 C CA . ARG A 1 93 ? 5.163 -7.812 1.670 1.00 95.19 93 ARG A CA 1
ATOM 729 C C . ARG A 1 93 ? 5.760 -8.982 0.905 1.00 95.19 93 ARG A C 1
ATOM 731 O O . ARG A 1 93 ? 5.135 -9.516 -0.014 1.00 95.19 93 ARG A O 1
ATOM 738 N N . LYS A 1 94 ? 6.935 -9.423 1.361 1.00 91.75 94 LYS A N 1
ATOM 739 C CA . LYS A 1 94 ? 7.492 -10.728 0.987 1.00 91.75 94 LYS A CA 1
ATOM 740 C C . LYS A 1 94 ? 6.799 -11.850 1.746 1.00 91.75 94 LYS A C 1
ATOM 742 O O . LYS A 1 94 ? 6.464 -12.862 1.139 1.00 91.75 94 LYS A O 1
ATOM 747 N N . ASP A 1 95 ? 6.584 -11.673 3.049 1.00 91.62 95 ASP A N 1
ATOM 748 C CA . ASP A 1 95 ? 5.899 -12.664 3.867 1.00 91.62 95 ASP A CA 1
ATOM 749 C C . ASP A 1 95 ? 4.379 -12.463 3.789 1.00 91.62 95 ASP A C 1
ATOM 751 O O . ASP A 1 95 ? 3.835 -11.418 4.151 1.00 91.62 95 ASP A O 1
ATOM 755 N N . LYS A 1 96 ? 3.691 -13.489 3.285 1.00 89.69 96 LYS A N 1
ATOM 756 C CA . LYS A 1 96 ? 2.229 -13.549 3.154 1.00 89.69 96 LYS A CA 1
ATOM 757 C C . LYS A 1 96 ? 1.605 -14.640 4.032 1.00 89.69 96 LYS A C 1
ATOM 759 O O . LYS A 1 96 ? 0.456 -15.002 3.814 1.00 89.69 96 LYS A O 1
ATOM 764 N N . SER A 1 97 ? 2.344 -15.169 5.013 1.00 89.12 97 SER A N 1
ATOM 765 C CA . SER A 1 97 ? 1.866 -16.205 5.946 1.00 89.12 97 SER A CA 1
ATOM 766 C C . SER A 1 97 ? 0.621 -15.784 6.734 1.00 89.12 97 SER A C 1
ATOM 768 O O . SER A 1 97 ? -0.224 -16.612 7.079 1.00 89.12 97 SER A O 1
ATOM 770 N N . GLU A 1 98 ? 0.490 -14.484 6.983 1.00 92.44 98 GLU A N 1
ATOM 771 C CA . GLU A 1 98 ? -0.649 -13.870 7.644 1.00 92.44 98 GLU A CA 1
ATOM 772 C C . GLU A 1 98 ? -1.195 -12.716 6.799 1.00 92.44 98 GLU A C 1
ATOM 774 O O . GLU A 1 98 ? -0.440 -11.951 6.193 1.00 92.44 98 GLU A O 1
ATOM 779 N N . ILE A 1 99 ? -2.516 -12.559 6.797 1.00 92.31 99 ILE A N 1
ATOM 780 C CA . ILE A 1 99 ? -3.240 -11.522 6.063 1.00 92.31 99 ILE A CA 1
ATOM 781 C C . ILE A 1 99 ? -3.939 -10.559 7.022 1.00 92.31 99 ILE A C 1
ATOM 783 O O . ILE A 1 99 ? -4.383 -10.943 8.108 1.00 92.31 99 ILE A O 1
ATOM 787 N N . ILE A 1 100 ? -4.083 -9.306 6.587 1.00 93.94 100 ILE A N 1
ATOM 788 C CA . ILE A 1 100 ? -4.964 -8.349 7.255 1.00 93.94 100 ILE A CA 1
ATOM 789 C C . ILE A 1 100 ? -6.405 -8.675 6.870 1.00 93.94 100 ILE A C 1
ATOM 791 O O . ILE A 1 100 ? -6.772 -8.627 5.699 1.00 93.94 100 ILE A O 1
ATOM 795 N N . ASN A 1 101 ? -7.228 -8.953 7.873 1.00 92.25 101 ASN A N 1
ATOM 796 C CA . ASN A 1 101 ? -8.665 -9.140 7.757 1.00 92.25 101 ASN A CA 1
ATOM 797 C C . ASN A 1 101 ? -9.367 -8.112 8.651 1.00 92.25 101 ASN A C 1
ATOM 799 O O . ASN A 1 101 ? -9.775 -8.407 9.781 1.00 92.25 101 ASN A O 1
ATOM 803 N N . TYR A 1 102 ? -9.459 -6.884 8.148 1.00 93.19 102 TYR A N 1
ATOM 804 C CA . TYR A 1 102 ? -10.120 -5.794 8.850 1.00 93.19 102 TYR A CA 1
ATOM 805 C C . TYR A 1 102 ? -11.644 -5.983 8.824 1.00 93.19 102 TYR A C 1
ATOM 807 O O . TYR A 1 102 ? -12.200 -6.527 7.880 1.00 93.19 102 TYR A O 1
ATOM 815 N N . LYS A 1 103 ? -12.353 -5.558 9.877 1.00 88.88 103 LYS A N 1
ATOM 816 C CA . LYS A 1 103 ? -13.790 -5.867 10.034 1.00 88.88 103 LYS A CA 1
ATOM 817 C C . LYS A 1 103 ? -14.679 -5.253 8.943 1.00 88.88 103 LYS A C 1
ATOM 819 O O . LYS A 1 103 ? -15.757 -5.778 8.677 1.00 88.88 103 LYS A O 1
ATOM 824 N N . ASN A 1 104 ? -14.277 -4.114 8.381 1.00 89.56 104 ASN A N 1
ATOM 825 C CA . ASN A 1 104 ? -15.063 -3.381 7.395 1.00 89.56 104 ASN A CA 1
ATOM 826 C C . ASN A 1 104 ? -14.223 -3.037 6.160 1.00 89.56 104 ASN A C 1
ATOM 828 O O . ASN A 1 104 ? -13.545 -2.006 6.125 1.00 89.56 104 ASN A O 1
ATOM 832 N N . ASP A 1 105 ? -14.350 -3.868 5.129 1.00 85.25 105 ASP A N 1
ATOM 833 C CA . ASP A 1 105 ? -13.616 -3.743 3.864 1.00 85.25 105 ASP A CA 1
ATOM 834 C C . ASP A 1 105 ? -13.988 -2.482 3.064 1.00 85.25 105 ASP A C 1
ATOM 836 O O . ASP A 1 105 ? -13.257 -2.046 2.165 1.00 85.25 105 ASP A O 1
ATOM 840 N N . HIS A 1 106 ? -15.124 -1.850 3.382 1.00 86.88 106 HIS A N 1
ATOM 841 C CA . HIS A 1 106 ? -15.494 -0.560 2.801 1.00 86.88 106 HIS A CA 1
ATOM 842 C C . HIS A 1 106 ? -14.684 0.592 3.402 1.00 86.88 106 HIS A C 1
ATOM 844 O O . HIS A 1 106 ? -14.458 1.581 2.707 1.00 86.88 106 HIS A O 1
ATOM 850 N N . VAL A 1 107 ? -14.213 0.452 4.643 1.00 93.75 107 VAL A N 1
ATOM 851 C CA . VAL A 1 107 ? -13.455 1.478 5.370 1.00 93.75 107 VAL A CA 1
ATOM 852 C C . VAL A 1 107 ? -11.954 1.316 5.148 1.00 93.75 107 VAL A C 1
ATOM 854 O O . VAL A 1 107 ? -11.303 2.280 4.749 1.00 93.75 107 VAL A O 1
ATOM 857 N N . ILE A 1 108 ? -11.420 0.109 5.352 1.00 96.56 108 ILE A N 1
ATOM 858 C CA . ILE A 1 108 ? -10.042 -0.243 4.990 1.00 96.56 108 ILE A CA 1
ATOM 859 C C . ILE A 1 108 ? -10.093 -1.387 3.992 1.00 96.56 108 ILE A C 1
ATOM 861 O O . ILE A 1 108 ? -10.544 -2.477 4.317 1.00 96.56 108 ILE A O 1
ATOM 865 N N . THR A 1 109 ? -9.592 -1.154 2.787 1.00 96.44 109 THR A N 1
ATOM 866 C CA . THR A 1 109 ? -9.418 -2.205 1.778 1.00 96.44 109 THR A CA 1
ATOM 867 C C . THR A 1 109 ? -7.971 -2.622 1.718 1.00 96.44 109 THR A C 1
ATOM 869 O O . THR A 1 109 ? -7.098 -1.766 1.623 1.00 96.44 109 THR A O 1
ATOM 872 N N . VAL A 1 110 ? -7.713 -3.922 1.709 1.00 95.81 110 VAL A N 1
ATOM 873 C CA . VAL A 1 110 ? -6.361 -4.455 1.554 1.00 95.81 110 VAL A CA 1
ATOM 874 C C . VAL A 1 110 ? -6.211 -4.987 0.135 1.00 95.81 110 VAL A C 1
ATOM 876 O O . VAL A 1 110 ? -7.000 -5.816 -0.309 1.00 95.81 110 VAL A O 1
ATOM 879 N N . VAL A 1 111 ? -5.209 -4.486 -0.581 1.00 95.44 111 VAL A N 1
ATOM 880 C CA . VAL A 1 111 ? -4.830 -4.944 -1.918 1.00 95.44 111 VAL A CA 1
ATOM 881 C C . VAL A 1 111 ? -3.504 -5.673 -1.800 1.00 95.44 111 VAL A C 1
ATOM 883 O O . VAL A 1 111 ? -2.494 -5.072 -1.437 1.00 95.44 111 VAL A O 1
ATOM 886 N N . ALA A 1 112 ? -3.499 -6.963 -2.117 1.00 94.12 112 ALA A N 1
ATOM 887 C CA . ALA A 1 112 ? -2.284 -7.758 -2.135 1.00 94.12 112 ALA A CA 1
ATOM 888 C C . ALA A 1 112 ? -1.531 -7.526 -3.450 1.00 94.12 112 ALA A C 1
ATOM 890 O O . ALA A 1 112 ? -2.019 -7.857 -4.532 1.00 94.12 112 ALA A O 1
ATOM 891 N N . VAL A 1 113 ? -0.324 -6.970 -3.352 1.00 93.31 113 VAL A N 1
ATOM 892 C CA . VAL A 1 113 ? 0.608 -6.825 -4.471 1.00 93.31 113 VAL A CA 1
ATOM 893 C C . VAL A 1 113 ? 1.771 -7.795 -4.259 1.00 93.31 113 VAL A C 1
ATOM 895 O O . VAL A 1 113 ? 2.473 -7.686 -3.255 1.00 93.31 113 VAL A O 1
ATOM 898 N N . PRO A 1 114 ? 2.002 -8.756 -5.168 1.00 90.88 114 PRO A N 1
ATOM 899 C CA . PRO A 1 114 ? 3.161 -9.634 -5.074 1.00 90.88 114 PRO A CA 1
ATOM 900 C C . PRO A 1 114 ? 4.473 -8.840 -5.141 1.00 90.88 114 PRO A C 1
ATOM 902 O O . PRO A 1 114 ? 4.678 -8.043 -6.060 1.00 90.88 114 PRO A O 1
ATOM 905 N N . TYR A 1 115 ? 5.374 -9.084 -4.186 1.00 90.19 115 TYR A N 1
ATOM 906 C CA . TYR A 1 115 ? 6.658 -8.380 -4.079 1.00 90.19 115 TYR A CA 1
ATOM 907 C C . TYR A 1 115 ? 7.511 -8.506 -5.353 1.00 90.19 115 TYR A C 1
ATOM 909 O O . TYR A 1 115 ? 8.119 -7.533 -5.809 1.00 90.19 115 TYR A O 1
ATOM 917 N N . ASP A 1 116 ? 7.498 -9.686 -5.973 1.00 86.44 116 ASP A N 1
ATOM 918 C CA . ASP A 1 116 ? 8.301 -9.986 -7.161 1.00 86.44 116 ASP A CA 1
ATOM 919 C C . ASP A 1 116 ? 7.915 -9.130 -8.374 1.00 86.44 116 ASP A C 1
ATOM 921 O O . ASP A 1 116 ? 8.788 -8.761 -9.160 1.00 86.44 116 ASP A O 1
ATOM 925 N N . LEU A 1 117 ? 6.640 -8.730 -8.491 1.00 85.19 117 LEU A N 1
ATOM 926 C CA . LEU A 1 117 ? 6.180 -7.839 -9.565 1.00 85.19 117 LEU A CA 1
ATOM 927 C C . LEU A 1 117 ? 6.789 -6.434 -9.460 1.00 85.19 117 LEU A C 1
ATOM 929 O O . LEU A 1 117 ? 6.913 -5.733 -10.465 1.00 85.19 117 LEU A O 1
ATOM 933 N N . ILE A 1 118 ? 7.170 -6.013 -8.252 1.00 85.25 118 ILE A N 1
ATOM 934 C CA . ILE A 1 118 ? 7.754 -4.693 -8.000 1.00 85.25 118 ILE A CA 1
ATOM 935 C C . ILE A 1 118 ? 9.260 -4.724 -8.259 1.00 85.25 118 ILE A C 1
ATOM 937 O O . ILE A 1 118 ? 9.784 -3.833 -8.926 1.00 85.25 118 ILE A O 1
ATOM 941 N N . VAL A 1 119 ? 9.960 -5.742 -7.744 1.00 75.00 119 VAL A N 1
ATOM 942 C CA . VAL A 1 119 ? 11.431 -5.826 -7.814 1.00 75.00 119 VAL A CA 1
ATOM 943 C C . VAL A 1 119 ? 11.934 -6.218 -9.192 1.00 75.00 119 VAL A C 1
ATOM 945 O O . VAL A 1 119 ? 12.928 -5.666 -9.662 1.00 75.00 119 VAL A O 1
ATOM 948 N N . HIS A 1 120 ? 11.262 -7.154 -9.857 1.00 64.25 120 HIS A N 1
ATOM 949 C CA . HIS A 1 120 ? 11.686 -7.612 -11.178 1.00 64.25 120 HIS A CA 1
ATOM 950 C C . HIS A 1 120 ? 11.107 -6.766 -12.313 1.00 64.25 120 HIS A C 1
ATOM 952 O O . HIS A 1 120 ? 11.460 -6.961 -13.477 1.00 64.25 120 HIS A O 1
ATOM 958 N N . GLY A 1 121 ? 10.247 -5.799 -11.978 1.00 55.34 121 GLY A N 1
ATOM 959 C CA . GLY A 1 121 ? 9.367 -5.169 -12.943 1.00 55.34 121 GLY A CA 1
ATOM 960 C C . GLY A 1 121 ? 8.490 -6.210 -13.639 1.00 55.34 121 GLY A C 1
ATOM 961 O O . GLY A 1 121 ? 8.589 -7.419 -13.442 1.00 55.34 121 GLY A O 1
ATOM 962 N N . SER A 1 122 ? 7.637 -5.736 -14.529 1.00 50.22 122 SER A N 1
ATOM 963 C CA . SER A 1 122 ? 6.799 -6.558 -15.399 1.00 50.22 122 SER A CA 1
ATOM 964 C C . SER A 1 122 ? 7.588 -7.306 -16.489 1.00 50.22 122 SER A C 1
ATOM 966 O O . SER A 1 122 ? 7.137 -7.402 -17.628 1.00 50.22 122 SER A O 1
ATOM 968 N N . VAL A 1 123 ? 8.788 -7.791 -16.174 1.00 43.69 123 VAL A N 1
ATOM 969 C CA . VAL A 1 123 ? 9.743 -8.345 -17.128 1.00 43.69 123 VAL A CA 1
ATOM 970 C C . VAL A 1 123 ? 9.613 -9.859 -17.151 1.00 43.69 123 VAL A C 1
ATOM 972 O O . VAL A 1 123 ? 9.935 -10.564 -16.198 1.00 43.69 123 VAL A O 1
ATOM 975 N N . SER A 1 124 ? 9.128 -10.349 -18.289 1.00 43.25 124 SER A N 1
ATOM 976 C CA . SER A 1 124 ? 9.162 -11.759 -18.653 1.00 43.25 124 SER A CA 1
ATOM 977 C C . SER A 1 124 ? 10.599 -12.294 -18.582 1.00 43.25 124 SER A C 1
ATOM 979 O O . SER A 1 124 ? 11.556 -11.573 -18.866 1.00 43.25 124 SER A O 1
ATOM 981 N N . ILE A 1 125 ? 10.735 -13.575 -18.240 1.00 47.72 125 ILE A N 1
ATOM 982 C CA . ILE A 1 125 ? 11.959 -14.321 -17.871 1.00 47.72 125 ILE A CA 1
ATOM 983 C C . ILE A 1 125 ? 13.121 -14.222 -18.899 1.00 47.72 125 ILE A C 1
ATOM 985 O O . ILE A 1 125 ? 14.236 -14.659 -18.627 1.00 47.72 125 ILE A O 1
ATOM 989 N N . LEU A 1 126 ? 12.915 -13.587 -20.055 1.00 46.00 126 LEU A N 1
ATOM 990 C CA . LEU A 1 126 ? 13.882 -13.485 -21.149 1.00 46.00 126 LEU A CA 1
ATOM 991 C C . LEU A 1 126 ? 14.694 -12.181 -21.228 1.00 46.00 126 LEU A C 1
ATOM 993 O O . LEU A 1 126 ? 15.627 -12.130 -22.023 1.00 46.00 126 LEU A O 1
ATOM 997 N N . GLN A 1 127 ? 14.445 -11.152 -20.410 1.00 43.38 127 GLN A N 1
ATOM 998 C CA . GLN A 1 127 ? 15.172 -9.876 -20.548 1.00 43.38 127 GLN A CA 1
ATOM 999 C C . GLN A 1 127 ? 15.898 -9.453 -19.262 1.00 43.38 127 GLN A C 1
ATOM 1001 O O . GLN A 1 127 ? 15.596 -8.442 -18.638 1.00 43.38 127 GLN A O 1
ATOM 1006 N N . LYS A 1 128 ? 16.926 -10.216 -18.878 1.00 43.50 128 LYS A N 1
ATOM 1007 C CA . LYS A 1 128 ? 17.818 -9.921 -17.737 1.00 43.50 128 LYS A CA 1
ATOM 1008 C C . LYS A 1 128 ? 18.952 -8.935 -18.083 1.00 43.50 128 LYS A C 1
ATOM 1010 O O . LYS A 1 128 ? 20.002 -8.946 -17.447 1.00 43.50 128 LYS A O 1
ATOM 1015 N N . VAL A 1 129 ? 18.768 -8.098 -19.108 1.00 41.94 129 VAL A N 1
ATOM 1016 C CA . VAL A 1 129 ? 19.789 -7.174 -19.627 1.00 41.94 129 VAL A CA 1
ATOM 1017 C C . VAL A 1 129 ? 19.172 -5.778 -19.755 1.00 41.94 129 VAL A C 1
ATOM 1019 O O . VAL A 1 129 ? 18.305 -5.568 -20.595 1.00 41.94 129 VAL A O 1
ATOM 1022 N N . ARG A 1 130 ? 19.660 -4.837 -18.929 1.00 41.94 130 ARG A N 1
ATOM 1023 C CA . ARG A 1 130 ? 19.244 -3.420 -18.756 1.00 41.94 130 ARG A CA 1
ATOM 1024 C C . ARG A 1 130 ? 18.024 -3.188 -17.850 1.00 41.94 130 ARG A C 1
ATOM 1026 O O . ARG A 1 130 ? 16.918 -2.903 -18.297 1.00 41.94 130 ARG A O 1
ATOM 1033 N N . SER A 1 131 ? 18.267 -3.234 -16.538 1.00 41.88 131 SER A N 1
ATOM 1034 C CA . SER A 1 131 ? 17.293 -2.857 -15.507 1.00 41.88 131 SER A CA 1
ATOM 1035 C C . SER A 1 131 ? 17.123 -1.333 -15.428 1.00 41.88 131 SER A C 1
ATOM 1037 O O . SER A 1 131 ? 17.834 -0.639 -14.708 1.00 41.88 131 SER A O 1
ATOM 1039 N N . ALA A 1 132 ? 16.180 -0.818 -16.212 1.00 47.94 132 ALA A N 1
ATOM 1040 C CA . ALA A 1 132 ? 15.493 0.452 -15.973 1.00 47.94 132 ALA A CA 1
ATOM 1041 C C . ALA A 1 132 ? 13.992 0.294 -16.277 1.00 47.94 132 ALA A C 1
ATOM 1043 O O . ALA A 1 132 ? 13.346 1.207 -16.793 1.00 47.94 132 ALA A O 1
ATOM 1044 N N . CYS A 1 133 ? 13.430 -0.891 -16.004 1.00 51.09 133 CYS A N 1
ATOM 1045 C CA . CYS A 1 133 ? 11.999 -1.117 -16.161 1.00 51.09 133 CYS A CA 1
ATOM 1046 C C . CYS A 1 133 ? 11.261 -0.322 -15.085 1.00 51.09 133 CYS A C 1
ATOM 1048 O O . CYS A 1 133 ? 11.201 -0.712 -13.922 1.00 51.09 133 CYS A O 1
ATOM 1050 N N . ARG A 1 134 ? 10.735 0.840 -15.478 1.00 64.94 134 ARG A N 1
ATOM 1051 C CA . ARG A 1 134 ? 9.854 1.644 -14.635 1.00 64.94 134 ARG A CA 1
ATOM 1052 C C . ARG A 1 134 ? 8.556 0.864 -14.442 1.00 64.94 134 ARG A C 1
ATOM 1054 O O . ARG A 1 134 ? 7.856 0.590 -15.413 1.00 64.94 134 ARG A O 1
ATOM 1061 N N . LEU A 1 135 ? 8.243 0.507 -13.200 1.00 76.69 135 LEU A N 1
ATOM 1062 C CA . LEU A 1 135 ? 6.922 -0.003 -12.849 1.00 76.69 135 LEU A CA 1
ATOM 1063 C C . LEU A 1 135 ? 5.892 1.095 -13.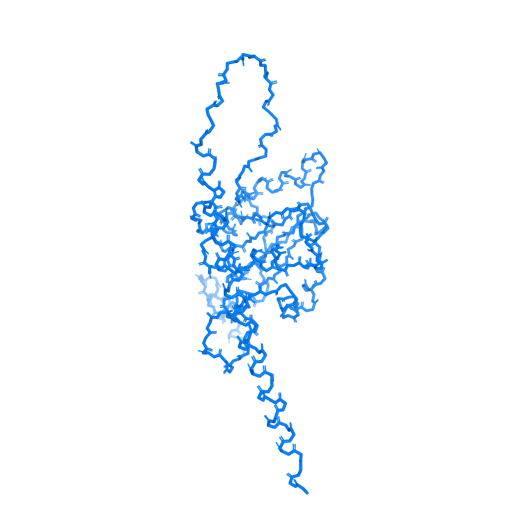156 1.00 76.69 135 LEU A C 1
ATOM 1065 O O . LEU A 1 135 ? 5.997 2.202 -12.631 1.00 76.69 135 LEU A O 1
ATOM 1069 N N . ILE A 1 136 ? 4.923 0.800 -14.020 1.00 84.06 136 ILE A N 1
ATOM 1070 C CA . ILE A 1 136 ? 3.807 1.701 -14.341 1.00 84.06 136 ILE A CA 1
ATOM 1071 C C . ILE A 1 136 ? 2.492 1.097 -13.856 1.00 84.06 136 ILE A C 1
ATOM 1073 O O . ILE A 1 136 ? 2.343 -0.128 -13.816 1.00 84.06 136 ILE A O 1
ATOM 1077 N N . PHE A 1 137 ? 1.524 1.957 -13.533 1.00 85.06 137 PHE A N 1
ATOM 1078 C CA . PHE A 1 137 ? 0.240 1.555 -12.959 1.00 85.06 137 PHE A CA 1
ATOM 1079 C C . PHE A 1 137 ? -0.485 0.479 -13.777 1.00 85.06 137 PHE A C 1
ATOM 1081 O O . PHE A 1 137 ? -0.871 -0.560 -13.244 1.00 85.06 137 PHE A O 1
ATOM 1088 N N . THR A 1 138 ? -0.629 0.690 -15.087 1.00 86.12 138 THR A N 1
ATOM 1089 C CA . THR A 1 138 ? -1.371 -0.222 -15.969 1.00 86.12 138 THR A CA 1
ATOM 1090 C C . THR A 1 138 ? -0.724 -1.611 -16.028 1.00 86.12 138 THR A C 1
ATOM 1092 O O . THR A 1 138 ? -1.427 -2.621 -16.013 1.00 86.12 138 THR A O 1
ATOM 1095 N N . SER A 1 139 ? 0.612 -1.679 -16.037 1.00 85.75 139 SER A N 1
ATOM 1096 C CA . SER A 1 139 ? 1.348 -2.949 -16.047 1.00 85.75 139 SER A CA 1
ATOM 1097 C C . SER A 1 139 ? 1.213 -3.688 -14.717 1.00 85.75 139 SER A C 1
ATOM 1099 O O . SER A 1 139 ? 0.889 -4.874 -14.709 1.00 85.75 139 SER A O 1
ATOM 1101 N N . LEU A 1 140 ? 1.355 -2.964 -13.599 1.00 88.62 140 LEU A N 1
ATOM 1102 C CA . LEU A 1 140 ? 1.103 -3.488 -12.257 1.00 88.62 140 LEU A CA 1
ATOM 1103 C C . LEU A 1 140 ? -0.304 -4.095 -12.177 1.00 88.62 140 LEU A C 1
ATOM 1105 O O . LEU A 1 140 ? -0.457 -5.272 -11.868 1.00 88.62 140 LEU A O 1
ATOM 1109 N N . ARG A 1 141 ? -1.329 -3.320 -12.549 1.00 90.38 141 ARG A N 1
ATOM 1110 C CA . ARG A 1 141 ? -2.738 -3.735 -12.524 1.00 90.38 141 ARG A CA 1
ATOM 1111 C C . ARG A 1 141 ? -2.993 -5.010 -13.325 1.00 90.38 141 ARG A C 1
ATOM 1113 O O . ARG A 1 141 ? -3.711 -5.892 -12.861 1.00 90.38 141 ARG A O 1
ATOM 1120 N N . ASN A 1 142 ? -2.441 -5.103 -14.532 1.00 89.12 142 ASN A N 1
ATOM 1121 C CA . ASN A 1 142 ? -2.695 -6.230 -15.429 1.00 89.12 142 ASN A CA 1
ATOM 1122 C C . ASN A 1 142 ? -2.016 -7.528 -14.961 1.00 89.12 142 ASN A C 1
ATOM 1124 O O . ASN A 1 142 ? -2.463 -8.609 -15.341 1.00 89.12 142 ASN A O 1
ATOM 1128 N N . GLN A 1 143 ? -0.972 -7.427 -14.136 1.00 87.88 143 GLN A N 1
ATOM 1129 C CA . GLN A 1 143 ? -0.249 -8.571 -13.575 1.00 87.88 143 GLN A CA 1
ATOM 1130 C C . GLN A 1 143 ? -0.781 -9.029 -12.216 1.00 87.88 143 GLN A C 1
ATOM 1132 O O . GLN A 1 143 ? -0.458 -10.132 -11.785 1.00 87.88 143 GLN A O 1
ATOM 1137 N N . LEU A 1 144 ? -1.627 -8.231 -11.560 1.00 89.56 144 LEU A N 1
ATOM 1138 C CA . LEU A 1 144 ? -2.332 -8.672 -10.361 1.00 89.56 144 LEU A CA 1
ATOM 1139 C C . LEU A 1 144 ? -3.362 -9.762 -10.681 1.00 89.56 144 LEU A C 1
ATOM 1141 O O . LEU A 1 144 ? -3.927 -9.828 -11.783 1.00 89.56 144 LEU A O 1
ATOM 1145 N N . GLU A 1 145 ? -3.656 -10.580 -9.673 1.00 88.12 145 GLU A N 1
ATOM 1146 C CA . GLU A 1 145 ? -4.775 -11.517 -9.700 1.00 88.12 145 GLU A CA 1
ATOM 1147 C C . GLU A 1 145 ? -6.090 -10.796 -10.001 1.00 88.12 145 GLU A C 1
ATOM 1149 O O . GLU A 1 145 ? -6.298 -9.651 -9.593 1.00 88.12 145 GLU A O 1
ATOM 1154 N N . VAL A 1 146 ? -7.004 -11.478 -10.696 1.00 88.31 146 VAL A N 1
ATOM 1155 C CA . VAL A 1 146 ? -8.261 -10.882 -11.180 1.00 88.31 146 VAL A CA 1
ATOM 1156 C C . VAL A 1 146 ? -9.071 -10.249 -10.043 1.00 88.31 146 VAL A C 1
ATOM 1158 O O . VAL A 1 146 ? -9.609 -9.162 -10.233 1.00 88.31 146 VAL A O 1
ATOM 1161 N N . GLY A 1 147 ? -9.094 -10.862 -8.855 1.00 89.38 147 GLY A N 1
ATOM 1162 C CA . GLY A 1 147 ? -9.803 -10.329 -7.685 1.00 89.38 147 GLY A CA 1
ATOM 1163 C C . GLY A 1 147 ? -9.194 -9.049 -7.098 1.00 89.38 147 GLY A C 1
ATOM 1164 O O . GLY A 1 147 ? -9.914 -8.244 -6.517 1.00 89.38 147 GLY A O 1
ATOM 1165 N N . GLN A 1 148 ? -7.894 -8.812 -7.292 1.00 91.38 148 GLN A N 1
ATOM 1166 C CA . GLN A 1 148 ? -7.189 -7.644 -6.750 1.00 91.38 148 GLN A CA 1
ATOM 1167 C C . GLN A 1 148 ? -7.318 -6.406 -7.650 1.00 91.38 148 GLN A C 1
ATOM 1169 O O . GLN A 1 148 ? -7.250 -5.275 -7.167 1.00 91.38 148 GLN A O 1
ATOM 1174 N N . ARG A 1 149 ? -7.537 -6.585 -8.963 1.00 92.31 149 ARG A N 1
ATOM 1175 C CA . ARG A 1 149 ? -7.570 -5.465 -9.930 1.00 92.31 149 ARG A CA 1
ATOM 1176 C C . ARG A 1 149 ? -8.670 -4.437 -9.630 1.00 92.31 149 ARG A C 1
ATOM 1178 O O . ARG A 1 149 ? -8.346 -3.250 -9.625 1.00 92.31 149 ARG A O 1
ATOM 1185 N N . PRO A 1 150 ? -9.926 -4.837 -9.337 1.00 90.94 150 PRO A N 1
ATOM 1186 C CA . PRO A 1 150 ? -10.979 -3.887 -8.977 1.00 90.94 150 PRO A CA 1
ATOM 1187 C C . PRO A 1 150 ? -10.716 -3.201 -7.632 1.00 90.94 150 PRO A C 1
ATOM 1189 O O . PRO A 1 150 ? -11.072 -2.040 -7.448 1.00 90.94 150 PRO A O 1
ATOM 1192 N N . LEU A 1 151 ? -10.062 -3.892 -6.691 1.00 92.69 151 LEU A N 1
ATOM 1193 C CA . LEU A 1 151 ? -9.700 -3.310 -5.397 1.00 92.69 151 LEU A CA 1
ATOM 1194 C C . LEU A 1 151 ? -8.631 -2.226 -5.563 1.00 92.69 151 LEU A C 1
ATOM 1196 O O . LEU A 1 151 ? -8.721 -1.179 -4.926 1.00 92.69 151 LEU A O 1
ATOM 1200 N N . LEU A 1 152 ? -7.673 -2.427 -6.474 1.00 93.19 152 LEU A N 1
ATOM 1201 C CA . LEU A 1 152 ? -6.655 -1.427 -6.786 1.00 93.19 152 LEU A CA 1
ATOM 1202 C C . LEU A 1 152 ? -7.259 -0.140 -7.368 1.00 93.19 152 LEU A C 1
ATOM 1204 O O . LEU A 1 152 ? -6.744 0.936 -7.097 1.00 93.19 152 LEU A O 1
ATOM 1208 N N . HIS A 1 153 ? -8.372 -0.201 -8.108 1.00 92.31 153 HIS A N 1
ATOM 1209 C CA . HIS A 1 153 ? -9.054 1.006 -8.610 1.00 92.31 153 HIS A CA 1
ATOM 1210 C C . HIS A 1 153 ? -9.553 1.925 -7.490 1.00 92.31 153 HIS A C 1
ATOM 1212 O O . HIS A 1 153 ? -9.659 3.138 -7.685 1.00 92.31 153 HIS A O 1
ATOM 1218 N N . ARG A 1 154 ? -9.807 1.381 -6.291 1.00 93.31 154 ARG A N 1
ATOM 1219 C CA . ARG A 1 154 ? -10.309 2.158 -5.150 1.00 93.31 154 ARG A CA 1
ATOM 1220 C C . ARG A 1 154 ? -9.333 3.230 -4.677 1.00 93.31 154 ARG A C 1
ATOM 1222 O O . ARG A 1 154 ? -9.795 4.190 -4.059 1.00 93.31 154 ARG A O 1
ATOM 1229 N N . ILE A 1 155 ? -8.044 3.130 -5.017 1.00 95.06 155 ILE A N 1
ATOM 1230 C CA . ILE A 1 155 ? -7.024 4.123 -4.644 1.00 95.06 155 ILE A CA 1
ATOM 1231 C C . ILE A 1 155 ? -7.355 5.540 -5.143 1.00 95.06 155 ILE A C 1
ATOM 1233 O O . ILE A 1 155 ? -6.969 6.510 -4.501 1.00 95.06 155 ILE A O 1
ATOM 1237 N N . GLY A 1 156 ? -8.094 5.672 -6.255 1.00 94.12 156 GLY A N 1
ATOM 1238 C CA . GLY A 1 156 ? -8.520 6.974 -6.786 1.00 94.12 156 GLY A CA 1
ATOM 1239 C C . GLY A 1 156 ? -9.740 7.569 -6.072 1.00 94.12 156 GLY A C 1
ATOM 1240 O O . GLY A 1 156 ? -10.031 8.753 -6.210 1.00 94.12 156 GLY A O 1
ATOM 1241 N N . SER A 1 157 ? -10.463 6.756 -5.299 1.00 93.12 157 SER A N 1
ATOM 1242 C CA . SER A 1 157 ? -11.697 7.153 -4.604 1.00 93.12 157 SER A CA 1
ATOM 1243 C C . SER A 1 157 ? -11.529 7.280 -3.087 1.00 93.12 157 SER A C 1
ATOM 1245 O O . SER A 1 157 ? -12.251 8.053 -2.453 1.00 93.12 157 SER A O 1
ATOM 1247 N N . CYS A 1 158 ? -10.571 6.558 -2.498 1.00 94.56 158 CYS A N 1
ATOM 1248 C CA . CYS A 1 158 ? -10.316 6.596 -1.064 1.00 94.56 158 CYS A CA 1
ATOM 1249 C C . CYS A 1 158 ? -9.629 7.896 -0.630 1.00 94.56 158 CYS A C 1
ATOM 1251 O O . CYS A 1 158 ? -9.143 8.673 -1.451 1.00 94.56 158 CYS A O 1
ATOM 1253 N N . ASP A 1 159 ? -9.593 8.141 0.675 1.00 95.62 159 ASP A N 1
ATOM 1254 C CA . ASP A 1 159 ? -8.955 9.333 1.243 1.00 95.62 159 ASP A CA 1
ATOM 1255 C C . ASP A 1 159 ? -7.475 9.114 1.547 1.00 95.62 159 ASP A C 1
ATOM 1257 O O . ASP A 1 159 ? -6.699 10.066 1.512 1.00 95.62 159 ASP A O 1
ATOM 1261 N N . LEU A 1 160 ? -7.086 7.871 1.842 1.00 96.69 160 LEU A N 1
ATOM 1262 C CA . LEU A 1 160 ? -5.726 7.496 2.217 1.00 96.69 160 LEU A CA 1
ATOM 1263 C C . LEU A 1 160 ? -5.262 6.273 1.420 1.00 96.69 160 LEU A C 1
ATOM 1265 O O . LEU A 1 160 ? -5.959 5.263 1.358 1.00 96.69 160 LEU A O 1
ATOM 1269 N N . VAL A 1 161 ? -4.053 6.339 0.867 1.00 97.69 161 VAL A N 1
ATOM 1270 C CA . VAL A 1 161 ? -3.353 5.177 0.303 1.00 97.69 161 VAL A CA 1
ATOM 1271 C C . VAL A 1 161 ? -2.142 4.900 1.180 1.00 97.69 161 VAL A C 1
ATOM 1273 O O . VAL A 1 161 ? -1.322 5.793 1.389 1.00 97.69 161 VAL A O 1
ATOM 1276 N N . VAL A 1 162 ? -2.036 3.681 1.703 1.00 97.94 162 VAL A N 1
ATOM 1277 C CA . VAL A 1 162 ? -0.970 3.276 2.624 1.00 97.94 162 VAL A CA 1
ATOM 1278 C C . VAL A 1 162 ? -0.218 2.089 2.041 1.00 97.94 162 VAL A C 1
ATOM 1280 O O . VAL A 1 162 ? -0.814 1.064 1.734 1.00 97.94 162 VAL A O 1
ATOM 1283 N N . LEU A 1 163 ? 1.093 2.215 1.882 1.00 97.81 163 LEU A N 1
ATOM 1284 C CA . LEU A 1 163 ? 1.973 1.157 1.402 1.00 97.81 163 LEU A CA 1
ATOM 1285 C C . LEU A 1 163 ? 2.535 0.399 2.604 1.00 97.81 163 LEU A C 1
ATOM 1287 O O . LEU A 1 163 ? 3.104 1.008 3.513 1.00 97.81 163 LEU A O 1
ATOM 1291 N N . MET A 1 164 ? 2.399 -0.925 2.602 1.00 97.75 164 MET A N 1
ATOM 1292 C CA . MET A 1 164 ? 2.813 -1.773 3.718 1.00 97.75 164 MET A CA 1
ATOM 1293 C C . MET A 1 164 ? 3.798 -2.863 3.281 1.00 97.75 164 MET A C 1
ATOM 1295 O O . MET A 1 164 ? 3.465 -3.730 2.472 1.00 97.75 164 MET A O 1
ATOM 1299 N N . SER A 1 165 ? 5.002 -2.802 3.850 1.00 96.38 165 SER A N 1
ATOM 1300 C CA . SER A 1 165 ? 6.044 -3.838 3.832 1.00 96.38 165 SER A CA 1
ATOM 1301 C C . SER A 1 165 ? 6.013 -4.676 5.111 1.00 96.38 165 SER A C 1
ATOM 1303 O O . SER A 1 165 ? 5.167 -4.465 5.979 1.00 96.38 165 SER A O 1
ATOM 1305 N N . ASP A 1 166 ? 6.924 -5.647 5.222 1.00 95.25 166 ASP A N 1
ATOM 1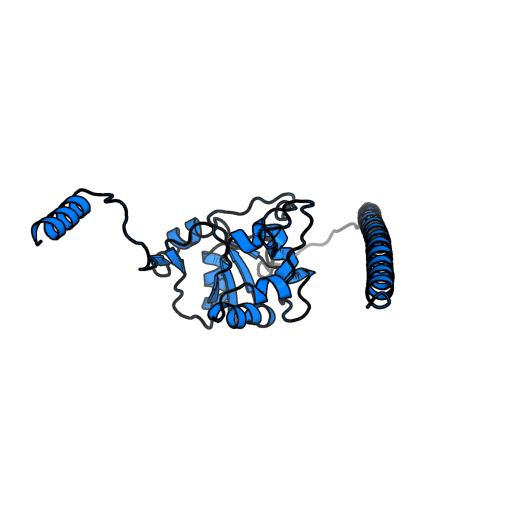306 C CA . ASP A 1 166 ? 7.019 -6.528 6.390 1.00 95.25 166 ASP A CA 1
ATOM 1307 C C . ASP A 1 166 ? 7.381 -5.698 7.632 1.00 95.25 166 ASP A C 1
ATOM 1309 O O . ASP A 1 166 ? 6.673 -5.724 8.636 1.00 95.25 166 ASP A O 1
ATOM 1313 N N . THR A 1 167 ? 8.395 -4.842 7.479 1.00 94.81 167 THR A N 1
ATOM 1314 C CA . THR A 1 167 ? 8.908 -3.902 8.484 1.00 94.81 167 THR A CA 1
ATOM 1315 C C . THR A 1 167 ? 8.804 -2.448 8.001 1.00 94.81 167 THR A C 1
ATOM 1317 O O . THR A 1 167 ? 8.252 -2.177 6.929 1.00 94.81 167 THR A O 1
ATOM 1320 N N . SER A 1 168 ? 9.318 -1.493 8.786 1.00 92.00 168 SER A N 1
ATOM 1321 C CA . SER A 1 168 ? 9.351 -0.075 8.399 1.00 92.00 168 SER A CA 1
ATOM 1322 C C . SER A 1 168 ? 10.206 0.168 7.148 1.00 92.00 168 SER A C 1
ATOM 1324 O O . SER A 1 168 ? 11.200 -0.517 6.906 1.00 92.00 168 SER A O 1
ATOM 1326 N N . VAL A 1 169 ? 9.822 1.166 6.353 1.00 93.25 169 VAL A N 1
ATOM 1327 C CA . VAL A 1 169 ? 10.522 1.530 5.115 1.00 93.25 169 VAL A CA 1
ATOM 1328 C C . VAL A 1 169 ? 11.747 2.387 5.424 1.00 93.25 169 VAL A C 1
ATOM 1330 O O . VAL A 1 169 ? 11.678 3.339 6.197 1.00 93.25 169 VAL A O 1
ATOM 1333 N N . GLU A 1 170 ? 12.860 2.105 4.750 1.00 90.88 170 GLU A N 1
ATOM 1334 C CA . GLU A 1 170 ? 14.052 2.950 4.810 1.00 90.88 170 GLU A CA 1
ATOM 1335 C C . GLU A 1 170 ? 13.826 4.280 4.078 1.00 90.88 170 GLU A C 1
ATOM 1337 O O . GLU A 1 170 ? 13.601 4.324 2.861 1.00 90.88 170 GLU A O 1
ATOM 1342 N N . LEU A 1 171 ? 13.919 5.381 4.828 1.00 90.88 171 LEU A N 1
ATOM 1343 C CA . LEU A 1 171 ? 13.746 6.734 4.312 1.00 90.88 171 LEU A CA 1
ATOM 1344 C C . LEU A 1 171 ? 15.076 7.496 4.288 1.00 90.88 171 LEU A C 1
ATOM 1346 O O . LEU A 1 171 ? 15.823 7.516 5.263 1.00 90.88 171 LEU A O 1
ATOM 1350 N N . LYS A 1 172 ? 15.328 8.211 3.191 1.00 88.12 172 LYS A N 1
ATOM 1351 C CA . LYS A 1 172 ? 16.400 9.200 3.050 1.00 88.12 172 LYS A CA 1
ATOM 1352 C C . LYS A 1 172 ? 15.764 10.560 2.772 1.00 88.12 172 LYS A C 1
ATOM 1354 O O . LYS A 1 172 ? 15.055 10.716 1.784 1.00 88.12 172 LYS A O 1
ATOM 1359 N N . ASN A 1 173 ? 16.003 11.541 3.643 1.00 86.38 173 ASN A N 1
ATOM 1360 C CA . ASN A 1 173 ? 15.402 12.884 3.561 1.00 86.38 173 ASN A CA 1
ATOM 1361 C C . ASN A 1 173 ? 13.859 12.866 3.510 1.00 86.38 173 ASN A C 1
ATOM 1363 O O . ASN A 1 173 ? 13.242 13.623 2.765 1.00 86.38 173 ASN A O 1
ATOM 1367 N N . GLY A 1 174 ? 13.232 11.962 4.271 1.00 84.88 174 GLY A N 1
ATOM 1368 C CA . GLY A 1 174 ? 11.773 11.836 4.314 1.00 84.88 174 GLY A CA 1
ATOM 1369 C C . GLY A 1 174 ? 11.148 11.216 3.062 1.00 84.88 174 GLY A C 1
ATOM 1370 O O . GLY A 1 174 ? 9.941 11.312 2.891 1.00 84.88 174 GLY A O 1
ATOM 1371 N N . GLN A 1 175 ? 11.934 10.595 2.181 1.00 87.50 175 GLN A N 1
ATOM 1372 C CA . GLN A 1 175 ? 11.451 9.872 1.002 1.00 87.50 175 GLN A CA 1
ATOM 1373 C C . GLN A 1 175 ? 12.019 8.449 0.981 1.00 87.50 175 GLN A C 1
ATOM 1375 O O . GLN A 1 175 ? 13.123 8.239 1.488 1.00 87.50 175 GLN A O 1
ATOM 1380 N N . PRO A 1 176 ? 11.305 7.464 0.409 1.00 89.62 176 PRO A N 1
ATOM 1381 C CA . PRO A 1 176 ? 11.836 6.112 0.265 1.00 89.62 176 PRO A CA 1
ATOM 1382 C C . PRO A 1 176 ? 13.112 6.128 -0.584 1.00 89.62 176 PRO A C 1
ATOM 1384 O O . PRO A 1 176 ? 13.244 6.920 -1.521 1.00 89.62 176 PRO A O 1
ATOM 1387 N N . LEU A 1 177 ? 14.054 5.236 -0.276 1.00 88.31 177 LEU A N 1
ATOM 1388 C CA . LEU A 1 177 ? 15.306 5.133 -1.026 1.00 88.31 177 LEU A CA 1
ATOM 1389 C C . LEU A 1 177 ? 15.025 4.943 -2.528 1.00 88.31 177 LEU A C 1
ATOM 1391 O O . LEU A 1 177 ? 14.217 4.096 -2.916 1.00 88.31 177 LEU A O 1
ATOM 1395 N N . SER A 1 178 ? 15.696 5.719 -3.382 1.00 84.94 178 SER A N 1
ATOM 1396 C CA . SER A 1 178 ? 15.516 5.610 -4.834 1.00 84.94 178 SER A CA 1
ATOM 1397 C C . SER A 1 178 ? 15.824 4.190 -5.319 1.00 84.94 178 SER A C 1
ATOM 1399 O O . SER A 1 178 ? 16.807 3.583 -4.905 1.00 84.94 178 SER A O 1
ATOM 1401 N N . GLY A 1 179 ? 14.958 3.649 -6.174 1.00 82.69 179 GLY A N 1
ATOM 1402 C CA . GLY A 1 179 ? 15.032 2.264 -6.658 1.00 82.69 179 GLY A CA 1
ATOM 1403 C C . GLY A 1 179 ? 14.546 1.188 -5.675 1.00 82.69 179 GLY A C 1
ATOM 1404 O O . GLY A 1 179 ? 14.417 0.037 -6.080 1.00 82.69 179 GLY A O 1
ATOM 1405 N N . SER A 1 180 ? 14.223 1.530 -4.422 1.00 88.56 180 SER A N 1
ATOM 1406 C CA . SER A 1 180 ? 13.594 0.578 -3.493 1.00 88.56 180 SER A CA 1
ATOM 1407 C C . SER A 1 180 ? 12.183 0.177 -3.957 1.00 88.56 180 SER A C 1
ATOM 1409 O O . SER A 1 180 ? 11.528 0.961 -4.653 1.00 88.56 180 SER A O 1
ATOM 1411 N N . PRO A 1 181 ? 11.656 -0.991 -3.533 1.00 91.00 181 PRO A N 1
ATOM 1412 C CA . PRO A 1 181 ? 10.287 -1.403 -3.856 1.00 91.00 181 PRO A CA 1
ATOM 1413 C C . PRO A 1 181 ? 9.243 -0.358 -3.448 1.00 91.00 181 PRO A C 1
ATOM 1415 O O . PRO A 1 181 ? 8.339 -0.045 -4.217 1.00 91.00 181 PRO A O 1
ATOM 1418 N N . ALA A 1 182 ? 9.424 0.241 -2.268 1.00 92.50 182 ALA A N 1
ATOM 1419 C CA . ALA A 1 182 ? 8.586 1.310 -1.741 1.00 92.50 182 ALA A CA 1
ATOM 1420 C C . ALA A 1 182 ? 8.556 2.534 -2.673 1.00 92.50 182 ALA A C 1
ATOM 1422 O O . ALA A 1 182 ? 7.487 3.056 -2.992 1.00 92.50 182 ALA A O 1
ATOM 1423 N N . ASN A 1 183 ? 9.726 2.964 -3.159 1.00 91.56 183 ASN A N 1
ATOM 1424 C CA . ASN A 1 183 ? 9.837 4.064 -4.112 1.00 91.56 183 ASN A CA 1
ATOM 1425 C C . ASN A 1 183 ? 9.211 3.709 -5.468 1.00 91.56 183 ASN A C 1
ATOM 1427 O O . ASN A 1 183 ? 8.416 4.481 -5.995 1.00 91.56 183 ASN A O 1
ATOM 1431 N N . LEU A 1 184 ? 9.530 2.537 -6.026 1.00 91.00 184 LEU A N 1
ATOM 1432 C CA . LEU A 1 184 ? 8.997 2.092 -7.319 1.00 91.00 184 LEU A CA 1
ATOM 1433 C C . LEU A 1 184 ? 7.468 2.004 -7.304 1.00 91.00 184 LEU A C 1
ATOM 1435 O O . LEU A 1 184 ? 6.816 2.495 -8.224 1.00 91.00 184 LEU A O 1
ATOM 1439 N N . LEU A 1 185 ? 6.901 1.429 -6.244 1.00 93.06 185 LEU A N 1
ATOM 1440 C CA . LEU A 1 185 ? 5.460 1.309 -6.075 1.00 93.06 185 LEU A CA 1
ATOM 1441 C C . LEU A 1 185 ? 4.798 2.677 -5.869 1.00 93.06 185 LEU A C 1
ATOM 1443 O O . LEU A 1 185 ? 3.780 2.956 -6.496 1.00 93.06 185 LEU A O 1
ATOM 1447 N N . SER A 1 186 ? 5.389 3.556 -5.054 1.00 93.94 186 SER A N 1
ATOM 1448 C CA . SER A 1 186 ? 4.877 4.919 -4.851 1.00 93.94 186 SER A CA 1
ATOM 1449 C C . SER A 1 186 ? 4.835 5.716 -6.161 1.00 93.94 186 SER A C 1
ATOM 1451 O O . SER A 1 186 ? 3.805 6.304 -6.497 1.00 93.94 186 SER A O 1
ATOM 1453 N N . LEU A 1 187 ? 5.904 5.657 -6.965 1.00 91.81 187 LEU A N 1
ATOM 1454 C CA . LEU A 1 187 ? 5.944 6.279 -8.292 1.00 91.81 187 LEU A CA 1
ATOM 1455 C C . LEU A 1 187 ? 4.890 5.682 -9.233 1.00 91.81 187 LEU A C 1
ATOM 1457 O O . LEU A 1 187 ? 4.192 6.427 -9.914 1.00 91.81 187 LEU A O 1
ATOM 1461 N N . ALA A 1 188 ? 4.744 4.355 -9.252 1.00 91.88 188 ALA A N 1
ATOM 1462 C CA . ALA A 1 188 ? 3.765 3.680 -10.099 1.00 91.88 188 ALA A CA 1
ATOM 1463 C C . ALA A 1 188 ? 2.323 4.076 -9.755 1.00 91.88 188 ALA A C 1
ATOM 1465 O O . ALA A 1 188 ? 1.524 4.289 -10.661 1.00 91.88 188 ALA A O 1
ATOM 1466 N N . LEU A 1 189 ? 1.992 4.172 -8.465 1.00 93.56 189 LEU A N 1
ATOM 1467 C CA . LEU A 1 189 ? 0.635 4.455 -7.992 1.00 93.56 189 LEU A CA 1
ATOM 1468 C C . LEU A 1 189 ? 0.264 5.938 -8.045 1.00 93.56 189 LEU A C 1
ATOM 1470 O O . LEU A 1 189 ? -0.919 6.239 -8.199 1.00 93.56 189 LEU A O 1
ATOM 1474 N N . TYR A 1 190 ? 1.237 6.838 -7.890 1.00 93.50 190 TYR A N 1
ATOM 1475 C CA . TYR A 1 190 ? 1.000 8.279 -7.796 1.00 93.50 190 TYR A CA 1
ATOM 1476 C C . TYR A 1 190 ? 1.488 9.035 -9.036 1.00 93.50 190 TYR A C 1
ATOM 1478 O O . TYR A 1 190 ? 0.691 9.636 -9.741 1.00 93.50 190 TYR A O 1
ATOM 1486 N N . GLU A 1 191 ? 2.780 8.970 -9.362 1.00 90.44 191 GLU A N 1
ATOM 1487 C CA . GLU A 1 191 ? 3.362 9.786 -10.443 1.00 90.44 191 GLU A CA 1
ATOM 1488 C C . GLU A 1 191 ? 3.006 9.278 -11.851 1.00 90.44 191 GLU A C 1
ATOM 1490 O O . GLU A 1 191 ? 2.825 10.074 -12.770 1.00 90.44 191 GLU A O 1
ATOM 1495 N N . TYR A 1 192 ? 2.917 7.957 -12.042 1.00 87.88 192 TYR A N 1
ATOM 1496 C CA . TYR A 1 192 ? 2.674 7.328 -13.352 1.00 87.88 192 TYR A CA 1
ATOM 1497 C C . TYR A 1 192 ? 1.239 6.828 -13.543 1.00 87.88 192 TYR A C 1
ATOM 1499 O O . TYR A 1 192 ? 0.943 6.129 -14.514 1.00 87.88 192 TYR A O 1
ATOM 1507 N N . ASN A 1 193 ? 0.348 7.150 -12.610 1.00 91.06 193 ASN A N 1
ATOM 1508 C CA . ASN A 1 193 ? -1.040 6.728 -12.648 1.00 91.06 193 ASN A CA 1
ATOM 1509 C C . ASN A 1 193 ? -1.934 7.878 -13.113 1.00 91.06 193 ASN A C 1
ATOM 1511 O O . ASN A 1 193 ? -2.201 8.815 -12.364 1.00 91.06 193 ASN A O 1
ATOM 1515 N N . HIS A 1 194 ? -2.427 7.779 -14.344 1.00 87.56 194 HIS A N 1
ATOM 1516 C CA . HIS A 1 194 ? -3.360 8.755 -14.914 1.00 87.56 194 HIS A CA 1
ATOM 1517 C C . HIS A 1 194 ? -4.814 8.258 -14.938 1.00 87.56 194 HIS A C 1
ATOM 1519 O O . HIS A 1 194 ? -5.704 9.015 -15.310 1.00 87.56 194 HIS A O 1
ATOM 1525 N N . GLU A 1 195 ? -5.064 7.003 -14.549 1.00 88.12 195 GLU A N 1
ATOM 1526 C CA . GLU A 1 195 ? -6.402 6.393 -14.571 1.00 88.12 195 GLU A CA 1
ATOM 1527 C C . GLU A 1 195 ? -7.127 6.606 -13.236 1.00 88.12 195 GLU A C 1
ATOM 1529 O O . GLU A 1 195 ? -8.233 7.139 -13.185 1.00 88.12 195 GLU A O 1
ATOM 1534 N N . HIS A 1 196 ? -6.484 6.207 -12.137 1.00 89.81 196 HIS A N 1
ATOM 1535 C CA . HIS A 1 196 ? -7.062 6.207 -10.793 1.00 89.81 196 HIS A CA 1
ATOM 1536 C C . HIS A 1 196 ? -6.133 6.929 -9.824 1.00 89.81 196 HIS A C 1
ATOM 1538 O O . HIS A 1 196 ? -5.650 6.337 -8.862 1.00 89.81 196 HIS A O 1
ATOM 1544 N N . HIS A 1 197 ? -5.823 8.189 -10.120 1.00 92.25 197 HIS A N 1
ATOM 1545 C CA . HIS A 1 197 ? -4.838 8.959 -9.367 1.00 92.25 197 HIS A CA 1
ATOM 1546 C C . HIS A 1 197 ? -5.291 9.180 -7.905 1.00 92.25 197 HIS A C 1
ATOM 1548 O O . HIS A 1 197 ? -6.383 9.714 -7.688 1.00 92.25 197 HIS A O 1
ATOM 1554 N N . PRO A 1 198 ? -4.481 8.806 -6.895 1.00 94.69 198 PRO A N 1
ATOM 1555 C CA . PRO A 1 198 ? -4.803 9.048 -5.490 1.00 94.69 198 PRO A CA 1
ATOM 1556 C C . PRO A 1 198 ? -4.994 10.535 -5.159 1.00 94.69 198 PRO A C 1
ATOM 1558 O O . PRO A 1 198 ? -4.337 11.403 -5.733 1.00 94.69 198 PRO A O 1
ATOM 1561 N N . LYS A 1 199 ? -5.852 10.847 -4.177 1.00 93.69 199 LYS A N 1
ATOM 1562 C CA . LYS A 1 199 ? -6.093 12.234 -3.722 1.00 93.69 199 LYS A CA 1
ATOM 1563 C C . LYS A 1 199 ? -4.852 12.896 -3.105 1.00 93.69 199 LYS A C 1
ATOM 1565 O O . LYS A 1 199 ? -4.728 14.117 -3.125 1.00 93.69 199 LYS A O 1
ATOM 1570 N N . SER A 1 200 ? -3.950 12.099 -2.538 1.00 92.81 200 SER A N 1
ATOM 1571 C CA . SER A 1 200 ? -2.701 12.537 -1.912 1.00 92.81 200 SER A CA 1
ATOM 1572 C C . SER A 1 200 ? -1.594 11.511 -2.144 1.00 92.81 200 SER A C 1
ATOM 1574 O O . SER A 1 200 ? -1.857 10.376 -2.550 1.00 92.81 200 SER A O 1
ATOM 1576 N N . ARG A 1 201 ? -0.338 11.908 -1.891 1.00 93.25 201 ARG A N 1
ATOM 1577 C CA . ARG A 1 201 ? 0.801 10.984 -1.970 1.00 93.25 201 ARG A CA 1
ATOM 1578 C C . ARG A 1 201 ? 0.583 9.785 -1.033 1.00 93.25 201 ARG A C 1
ATOM 1580 O O . ARG A 1 201 ? 0.137 10.001 0.097 1.00 93.25 201 ARG A O 1
ATOM 1587 N N . PRO A 1 202 ? 0.925 8.557 -1.464 1.00 96.06 202 PRO A N 1
ATOM 1588 C CA . PRO A 1 202 ? 0.868 7.390 -0.598 1.00 96.06 202 PRO A CA 1
ATOM 1589 C C . PRO A 1 202 ? 1.728 7.571 0.656 1.00 96.06 202 PRO A C 1
ATOM 1591 O O . PRO A 1 202 ? 2.844 8.089 0.584 1.00 96.06 202 PRO A O 1
ATOM 1594 N N . LEU A 1 203 ? 1.202 7.117 1.788 1.00 97.25 203 LEU A N 1
ATOM 1595 C CA . LEU A 1 203 ? 1.903 7.046 3.068 1.00 97.25 203 LEU A CA 1
ATOM 1596 C C . LEU A 1 203 ? 2.522 5.655 3.232 1.00 97.25 203 LEU A C 1
ATOM 1598 O O . LEU A 1 203 ? 2.044 4.696 2.630 1.00 97.25 203 LEU A O 1
ATOM 1602 N N . PHE A 1 204 ? 3.549 5.514 4.062 1.00 97.31 204 PHE A N 1
ATOM 1603 C CA . PHE A 1 204 ? 4.129 4.214 4.408 1.00 97.31 204 PHE A CA 1
ATOM 1604 C C . PHE A 1 204 ? 3.724 3.816 5.824 1.00 97.31 204 PHE A C 1
ATOM 1606 O O . PHE A 1 204 ? 3.751 4.644 6.736 1.00 97.31 204 PHE A O 1
ATOM 1613 N N . MET A 1 205 ? 3.349 2.551 6.008 1.00 97.56 205 MET A N 1
ATOM 1614 C CA . MET A 1 205 ? 3.011 2.025 7.329 1.00 97.56 205 MET A CA 1
ATOM 1615 C C . MET A 1 205 ? 4.261 1.985 8.211 1.00 97.56 205 MET A C 1
ATOM 1617 O O . MET A 1 205 ? 5.210 1.254 7.917 1.00 97.56 205 MET A O 1
ATOM 1621 N N . ASP A 1 206 ? 4.256 2.749 9.300 1.00 96.44 206 ASP A N 1
ATOM 1622 C CA . ASP A 1 206 ? 5.357 2.758 10.255 1.00 96.44 206 ASP A CA 1
ATOM 1623 C C . ASP A 1 206 ? 5.454 1.411 10.979 1.00 96.44 206 ASP A C 1
ATOM 1625 O O . ASP A 1 206 ? 4.470 0.910 11.529 1.00 96.44 206 ASP A O 1
ATOM 1629 N N . GLY A 1 207 ? 6.643 0.812 10.953 1.00 95.75 207 GLY A N 1
ATOM 1630 C CA . GLY A 1 207 ? 6.884 -0.534 11.475 1.00 95.75 207 GLY A CA 1
ATOM 1631 C C . GLY A 1 207 ? 6.278 -1.664 10.631 1.00 95.75 207 GLY A C 1
ATOM 1632 O O . GLY A 1 207 ? 6.362 -2.819 11.038 1.00 95.75 207 GLY A O 1
ATOM 1633 N N . GLY A 1 208 ? 5.706 -1.355 9.461 1.00 96.94 208 GLY A N 1
ATOM 1634 C CA . GLY A 1 208 ? 5.169 -2.348 8.532 1.00 96.94 208 GLY A CA 1
ATOM 1635 C C . GLY A 1 208 ? 4.047 -3.201 9.127 1.00 96.94 208 GLY A C 1
ATOM 1636 O O . GLY A 1 208 ? 3.269 -2.759 9.977 1.00 96.94 208 GLY A O 1
ATOM 1637 N N . PHE A 1 209 ? 3.951 -4.437 8.650 1.00 97.38 209 PHE A N 1
ATOM 1638 C CA . PHE A 1 209 ? 2.972 -5.398 9.140 1.00 97.38 209 PHE A CA 1
ATOM 1639 C C . PHE A 1 209 ? 3.299 -5.941 10.526 1.00 97.38 209 PHE A C 1
ATOM 1641 O O . PHE A 1 209 ? 2.363 -6.234 11.263 1.00 97.38 209 PHE A O 1
ATOM 1648 N N . ASP A 1 210 ? 4.573 -6.029 10.914 1.00 96.62 210 ASP A N 1
ATOM 1649 C CA . ASP A 1 210 ? 4.934 -6.439 12.277 1.00 96.62 210 ASP A CA 1
ATOM 1650 C C . ASP A 1 210 ? 4.247 -5.535 13.309 1.00 96.62 210 ASP A C 1
ATOM 1652 O O . ASP A 1 210 ? 3.540 -6.009 14.196 1.00 96.62 210 ASP A O 1
ATOM 1656 N N . ASN A 1 211 ? 4.323 -4.218 13.107 1.00 97.38 211 ASN A N 1
ATOM 1657 C CA . ASN A 1 211 ? 3.666 -3.254 13.984 1.00 97.38 211 ASN A CA 1
ATOM 1658 C C . ASN A 1 211 ? 2.131 -3.281 13.863 1.00 97.38 211 ASN A C 1
ATOM 1660 O O . ASN A 1 211 ? 1.428 -3.051 14.848 1.00 97.38 211 ASN A O 1
ATOM 1664 N N . TRP A 1 212 ? 1.584 -3.572 12.675 1.00 97.12 212 TRP A N 1
ATOM 1665 C CA . TRP A 1 212 ? 0.142 -3.802 12.522 1.00 97.12 212 TRP A CA 1
ATOM 1666 C C . TRP A 1 212 ? -0.313 -5.005 13.351 1.00 97.12 212 TRP A C 1
ATOM 1668 O O . TRP A 1 212 ? -1.281 -4.895 14.101 1.00 97.12 212 TRP A O 1
ATOM 1678 N N . ARG A 1 213 ? 0.392 -6.136 13.244 1.00 95.94 213 ARG A N 1
ATOM 1679 C CA . ARG A 1 213 ? 0.098 -7.373 13.972 1.00 95.94 213 ARG A CA 1
ATOM 1680 C C . ARG A 1 213 ? 0.189 -7.164 15.478 1.00 95.94 213 ARG A C 1
ATOM 1682 O O . ARG A 1 213 ? -0.690 -7.636 16.188 1.00 95.94 213 ARG A O 1
ATOM 1689 N N . ASP A 1 214 ? 1.187 -6.428 15.951 1.00 96.00 214 ASP A N 1
ATOM 1690 C CA . ASP A 1 214 ? 1.365 -6.169 17.380 1.00 96.00 214 ASP A CA 1
ATOM 1691 C C . ASP A 1 214 ? 0.247 -5.285 17.955 1.00 96.00 214 ASP A C 1
ATOM 1693 O O . ASP A 1 214 ? -0.209 -5.491 19.080 1.00 96.00 214 ASP A O 1
ATOM 1697 N N . GLN A 1 215 ? -0.228 -4.299 17.187 1.00 96.75 215 GLN A N 1
ATOM 1698 C CA . GLN A 1 215 ? -1.244 -3.348 17.651 1.00 96.75 215 GLN A CA 1
ATOM 1699 C C . GLN A 1 215 ? -2.680 -3.824 17.422 1.00 96.75 215 GLN A C 1
ATOM 1701 O O . GLN A 1 215 ? -3.569 -3.500 18.214 1.00 96.75 215 GLN A O 1
ATOM 1706 N N . TYR A 1 216 ? -2.910 -4.574 16.346 1.00 95.94 216 TYR A N 1
ATOM 1707 C CA . TYR A 1 216 ? -4.223 -5.030 15.908 1.00 95.94 216 TYR A CA 1
ATOM 1708 C C . TYR A 1 216 ? -4.246 -6.529 15.566 1.00 95.94 216 TYR A C 1
ATOM 1710 O O . TYR A 1 216 ? -4.721 -6.906 14.489 1.00 95.94 216 TYR A O 1
ATOM 1718 N N . PRO A 1 217 ? -3.815 -7.419 16.483 1.00 94.62 217 PRO A N 1
ATOM 1719 C CA . PRO A 1 217 ? -3.744 -8.857 16.208 1.00 94.62 217 PRO A CA 1
ATOM 1720 C C . PRO A 1 217 ? -5.115 -9.467 15.887 1.00 94.62 217 PRO A C 1
ATOM 1722 O O . PRO A 1 217 ? -5.208 -10.435 15.141 1.00 94.62 217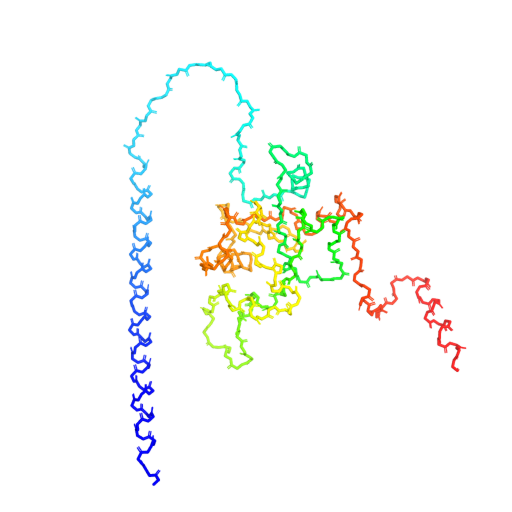 PRO A O 1
ATOM 1725 N N . MET A 1 218 ? -6.206 -8.876 16.389 1.00 94.44 218 MET A N 1
ATOM 1726 C CA . MET A 1 218 ? -7.577 -9.311 16.091 1.00 94.44 218 MET A CA 1
ATOM 1727 C C . MET A 1 218 ? -7.983 -9.126 14.619 1.00 94.44 218 MET A C 1
ATOM 1729 O O . MET A 1 218 ? -8.945 -9.750 14.170 1.00 94.44 218 MET A O 1
ATOM 1733 N N . TYR A 1 219 ? -7.276 -8.268 13.878 1.00 94.75 219 TYR A N 1
ATOM 1734 C CA . TYR A 1 219 ? -7.460 -8.049 12.442 1.00 94.75 219 TYR A CA 1
ATOM 1735 C C . TYR A 1 219 ? -6.398 -8.763 11.606 1.00 94.75 219 TYR A C 1
ATOM 1737 O O . TYR A 1 219 ? -6.241 -8.453 10.427 1.00 94.75 219 TYR A O 1
ATOM 1745 N N . THR A 1 220 ? -5.699 -9.731 12.193 1.00 93.69 220 THR A N 1
ATOM 1746 C CA . THR A 1 220 ? -4.737 -10.585 11.505 1.00 93.69 220 THR A CA 1
ATOM 1747 C C . THR A 1 220 ? -5.244 -12.021 11.504 1.00 93.69 220 THR A C 1
ATOM 1749 O O . THR A 1 220 ? -5.794 -12.510 12.492 1.00 93.69 220 THR A O 1
ATOM 1752 N N . ARG A 1 221 ? -5.104 -12.709 10.371 1.00 90.12 221 ARG A N 1
ATOM 1753 C CA . ARG A 1 221 ? -5.430 -14.132 10.238 1.00 90.12 221 ARG A CA 1
ATOM 1754 C C . ARG A 1 221 ? -4.294 -14.847 9.537 1.00 90.12 221 ARG A C 1
ATOM 1756 O O . ARG A 1 221 ? -3.780 -14.338 8.548 1.00 90.12 221 ARG A O 1
ATOM 1763 N N . SER A 1 222 ? -3.948 -16.040 10.003 1.00 84.50 222 SER A N 1
ATOM 1764 C CA . SER A 1 222 ? -3.085 -16.931 9.233 1.00 84.50 222 SER A CA 1
ATOM 1765 C C . SER A 1 222 ? -3.806 -17.307 7.944 1.00 84.50 222 SER A C 1
ATOM 1767 O O . SER A 1 222 ? -4.982 -17.686 7.984 1.00 84.50 222 SER A O 1
ATOM 1769 N N . ASP A 1 223 ? -3.123 -17.196 6.809 1.00 66.88 223 ASP A N 1
ATOM 1770 C CA . ASP A 1 223 ? -3.667 -17.741 5.577 1.00 66.88 223 ASP A CA 1
ATOM 1771 C C . ASP A 1 223 ? -3.701 -19.267 5.738 1.00 66.88 223 ASP A C 1
ATOM 1773 O O . ASP A 1 223 ? -2.680 -19.921 5.971 1.00 66.88 223 ASP A O 1
ATOM 1777 N N . GLY A 1 224 ? -4.899 -19.853 5.689 1.00 55.84 224 GLY A N 1
ATOM 1778 C CA . GLY A 1 224 ? -5.116 -21.292 5.882 1.00 55.84 224 GLY A CA 1
ATOM 1779 C C . GLY A 1 224 ? -4.412 -22.167 4.833 1.00 55.84 224 GLY A C 1
ATOM 1780 O O . GLY A 1 224 ? -4.499 -23.392 4.892 1.00 55.84 224 GLY A O 1
ATOM 1781 N N . THR A 1 225 ? -3.717 -21.547 3.876 1.00 48.78 225 THR A N 1
ATOM 1782 C CA . THR A 1 225 ? -2.870 -22.156 2.849 1.00 48.78 225 THR A CA 1
ATOM 1783 C C . THR A 1 225 ? -1.461 -22.507 3.326 1.00 48.78 225 THR A C 1
ATOM 1785 O O . THR A 1 225 ? -0.721 -23.139 2.566 1.00 48.78 225 THR A O 1
ATOM 1788 N N . LEU A 1 226 ? -1.082 -22.192 4.575 1.00 44.94 226 LEU A N 1
ATOM 1789 C CA . LEU A 1 226 ? 0.116 -22.769 5.182 1.00 44.94 226 LEU A CA 1
ATOM 1790 C C . LEU A 1 226 ? -0.041 -24.296 5.235 1.00 44.94 226 LEU A C 1
ATOM 1792 O O . LEU A 1 226 ? -0.549 -24.873 6.199 1.00 44.94 226 LEU A O 1
ATOM 1796 N N . LYS A 1 227 ? 0.466 -24.978 4.200 1.00 46.16 227 LYS A N 1
ATOM 1797 C CA . LYS A 1 227 ? 0.979 -26.336 4.344 1.00 46.16 227 LYS A CA 1
ATOM 1798 C C . LYS A 1 227 ? 1.991 -26.260 5.479 1.00 46.16 227 LYS A C 1
ATOM 1800 O O . LYS A 1 227 ? 3.104 -25.770 5.299 1.00 46.16 227 LYS A O 1
ATOM 1805 N N . ARG A 1 228 ? 1.550 -26.675 6.663 1.00 44.88 228 ARG A N 1
ATOM 1806 C CA . ARG A 1 228 ? 2.325 -26.790 7.895 1.00 44.88 228 ARG A CA 1
ATOM 1807 C C . ARG A 1 228 ? 3.417 -27.835 7.656 1.00 44.88 228 ARG A C 1
ATOM 1809 O O . ARG A 1 228 ? 3.249 -29.001 7.990 1.00 44.88 228 ARG A O 1
ATOM 1816 N N . ASN A 1 229 ? 4.465 -27.441 6.939 1.00 50.47 229 ASN A N 1
ATOM 1817 C CA . ASN A 1 229 ? 5.461 -28.369 6.412 1.00 50.47 229 ASN A CA 1
ATOM 1818 C C . ASN A 1 229 ? 6.562 -28.694 7.419 1.00 50.47 229 ASN A C 1
ATOM 1820 O O . ASN A 1 229 ? 7.311 -29.631 7.174 1.00 50.47 229 ASN A O 1
ATOM 1824 N N . GLU A 1 230 ? 6.620 -28.015 8.566 1.00 55.97 230 GLU A N 1
ATOM 1825 C CA . GLU A 1 230 ? 7.530 -28.397 9.643 1.00 55.97 230 GLU A CA 1
ATOM 1826 C C . GLU A 1 230 ? 6.828 -28.318 11.004 1.00 55.97 230 GLU A C 1
ATOM 1828 O O . GLU A 1 230 ? 6.290 -27.261 11.354 1.00 55.97 230 GLU A O 1
ATOM 1833 N N . PRO A 1 231 ? 6.791 -29.431 11.764 1.00 55.44 231 PRO A N 1
ATOM 1834 C CA . PRO A 1 231 ? 6.382 -29.428 13.163 1.00 55.44 231 PRO A CA 1
ATOM 1835 C C . PRO A 1 231 ? 7.271 -28.461 13.944 1.00 55.44 231 PRO A C 1
ATOM 1837 O O . PRO A 1 231 ? 8.492 -28.607 13.935 1.00 55.44 231 PRO A O 1
ATOM 1840 N N . ARG A 1 232 ? 6.672 -27.464 14.599 1.00 57.53 232 ARG A N 1
ATOM 1841 C CA . ARG A 1 232 ? 7.420 -26.493 15.418 1.00 57.53 232 ARG A CA 1
ATOM 1842 C C . ARG A 1 232 ? 7.409 -26.837 16.902 1.00 57.53 232 ARG A C 1
ATOM 1844 O O . ARG A 1 232 ? 8.204 -26.286 17.656 1.00 57.53 232 ARG A O 1
ATOM 1851 N N . ASP A 1 233 ? 6.529 -27.740 17.319 1.00 67.12 233 ASP A N 1
ATOM 1852 C CA . ASP A 1 233 ? 6.371 -28.122 18.712 1.00 67.12 233 ASP A CA 1
ATOM 1853 C C . ASP A 1 233 ? 6.086 -29.623 18.890 1.00 67.12 233 ASP A C 1
ATOM 1855 O O . ASP A 1 233 ? 5.841 -30.386 17.950 1.00 67.12 233 ASP A O 1
ATOM 1859 N N . GLN A 1 234 ? 6.164 -30.065 20.144 1.00 65.75 234 GLN A N 1
ATOM 1860 C CA . GLN A 1 234 ? 5.996 -31.465 20.530 1.00 65.75 234 GLN A CA 1
ATOM 1861 C C . GLN A 1 234 ? 4.583 -31.991 20.210 1.00 65.75 234 GLN A C 1
ATOM 1863 O O . GLN A 1 234 ? 4.422 -33.167 19.877 1.00 65.75 234 GLN A O 1
ATOM 1868 N N . LEU A 1 235 ? 3.575 -31.112 20.244 1.00 68.62 235 LEU A N 1
ATOM 1869 C CA . LEU A 1 235 ? 2.192 -31.416 19.872 1.00 68.62 235 LEU A CA 1
ATOM 1870 C C . LEU A 1 235 ? 2.068 -31.710 18.372 1.00 68.62 235 LEU A C 1
ATOM 1872 O O . LEU A 1 235 ? 1.399 -32.669 17.981 1.00 68.62 235 LEU A O 1
ATOM 1876 N N . ASP A 1 236 ? 2.777 -30.968 17.529 1.00 66.25 236 ASP A N 1
ATOM 1877 C CA . ASP A 1 236 ? 2.799 -31.170 16.083 1.00 66.25 236 ASP A CA 1
ATOM 1878 C C . ASP A 1 236 ? 3.455 -32.490 15.695 1.00 66.25 236 ASP A C 1
ATOM 1880 O O . ASP A 1 236 ? 2.968 -33.196 14.803 1.00 66.25 236 ASP A O 1
ATOM 1884 N N . HIS A 1 237 ? 4.515 -32.874 16.408 1.00 71.12 237 HIS A N 1
ATOM 1885 C CA . HIS A 1 237 ? 5.124 -34.192 16.256 1.00 71.12 237 HIS A CA 1
ATOM 1886 C C . HIS A 1 237 ? 4.142 -35.313 16.619 1.00 71.12 237 HIS A C 1
ATOM 1888 O O . HIS A 1 237 ? 4.026 -36.293 15.877 1.00 71.12 237 HIS A O 1
ATOM 1894 N N . MET A 1 238 ? 3.385 -35.163 17.710 1.00 73.50 238 MET A N 1
ATOM 1895 C CA . MET A 1 238 ? 2.385 -36.151 18.127 1.00 73.50 238 MET A CA 1
ATOM 1896 C C . MET A 1 238 ? 1.246 -36.294 17.109 1.00 73.50 238 MET A C 1
ATOM 1898 O O . MET A 1 238 ? 0.873 -37.415 16.758 1.00 73.50 238 MET A O 1
ATOM 1902 N N . VAL A 1 239 ? 0.726 -35.183 16.580 1.00 71.56 239 VAL A N 1
ATOM 1903 C CA . VAL A 1 239 ? -0.350 -35.191 15.573 1.00 71.56 239 VAL A CA 1
ATOM 1904 C C . VAL A 1 239 ? 0.122 -35.805 14.250 1.00 71.56 239 VAL A C 1
ATOM 1906 O O . VAL A 1 239 ? -0.619 -36.567 13.623 1.00 71.56 239 VAL A O 1
ATOM 1909 N N . SER A 1 240 ? 1.356 -35.518 13.829 1.00 73.19 240 SER A N 1
ATOM 1910 C CA . SER A 1 240 ? 1.954 -36.104 12.621 1.00 73.19 240 SER A CA 1
ATOM 1911 C C . SER A 1 240 ? 2.128 -37.621 12.751 1.00 73.19 240 SER A C 1
ATOM 1913 O O . SER A 1 240 ? 1.745 -38.375 11.853 1.00 73.19 240 SER A O 1
ATOM 1915 N N . ASN A 1 241 ? 2.612 -38.085 13.905 1.00 74.06 241 ASN A N 1
ATOM 1916 C CA . ASN A 1 241 ? 2.785 -39.511 14.183 1.00 74.06 241 ASN A CA 1
ATOM 1917 C C . ASN A 1 241 ? 1.444 -40.254 14.257 1.00 74.06 241 ASN A C 1
ATOM 1919 O O . ASN A 1 241 ? 1.322 -41.346 13.704 1.00 74.06 241 ASN A O 1
ATOM 1923 N N . TYR A 1 242 ? 0.415 -39.644 14.852 1.00 72.88 242 T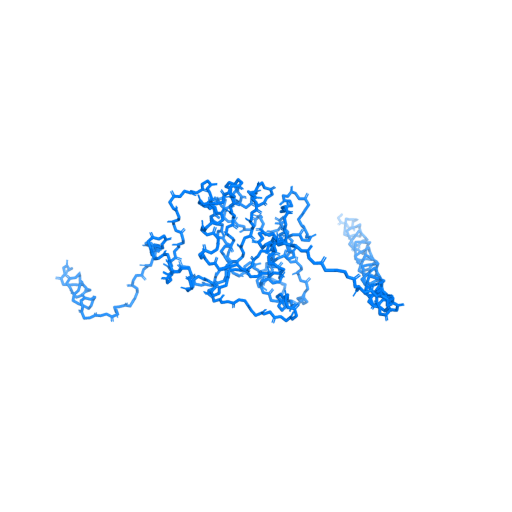YR A N 1
ATOM 1924 C CA . TYR A 1 242 ? -0.926 -40.231 14.903 1.00 72.88 242 TYR A CA 1
ATOM 1925 C C . TYR A 1 242 ? -1.537 -40.421 13.506 1.00 72.88 242 TYR A C 1
ATOM 1927 O O . TYR A 1 242 ? -2.171 -41.437 13.233 1.00 72.88 242 TYR A O 1
ATOM 1935 N N . LYS A 1 243 ? -1.312 -39.470 12.589 1.00 68.00 243 LYS A N 1
ATOM 1936 C CA . LYS A 1 243 ? -1.773 -39.581 11.195 1.00 68.00 243 LYS A CA 1
ATOM 1937 C C . LYS A 1 243 ? -1.008 -40.638 10.393 1.00 68.00 243 LYS A C 1
ATOM 1939 O O . LYS A 1 243 ? -1.606 -41.266 9.527 1.00 68.00 243 LYS A O 1
ATOM 1944 N N . LYS A 1 244 ? 0.280 -40.853 10.680 1.00 67.56 244 LYS A N 1
ATOM 1945 C CA . LYS A 1 244 ? 1.097 -41.892 10.027 1.00 67.56 244 LYS A CA 1
ATOM 1946 C C . LYS A 1 244 ? 0.778 -43.311 10.508 1.00 67.56 244 LYS A C 1
ATOM 1948 O O . LYS A 1 244 ? 0.919 -44.238 9.728 1.00 67.56 244 LYS A O 1
ATOM 1953 N N . GLY A 1 245 ? 0.319 -43.482 11.749 1.00 58.69 245 GLY A N 1
ATOM 1954 C CA . GLY A 1 245 ? -0.050 -44.789 12.314 1.00 58.69 245 GLY A CA 1
ATOM 1955 C C . GLY A 1 245 ? -1.435 -45.320 11.913 1.00 58.69 245 GLY A C 1
ATOM 1956 O O . GLY A 1 245 ? -1.884 -46.305 12.490 1.00 58.69 245 GLY A O 1
ATOM 1957 N N . ARG A 1 246 ? -2.139 -44.655 10.985 1.00 51.75 246 ARG A N 1
ATOM 1958 C CA . ARG A 1 246 ? -3.487 -45.029 10.510 1.00 51.75 246 ARG A CA 1
ATOM 1959 C C . ARG A 1 246 ? -3.535 -45.461 9.034 1.00 51.75 246 ARG A C 1
ATOM 1961 O O . ARG A 1 246 ? -4.623 -45.483 8.462 1.00 51.75 246 ARG A O 1
ATOM 1968 N N . ILE A 1 247 ? -2.384 -45.786 8.439 1.00 45.75 247 ILE A N 1
ATOM 1969 C CA . ILE A 1 247 ? -2.280 -46.462 7.134 1.00 45.75 247 ILE A CA 1
ATOM 1970 C C . ILE A 1 247 ? -1.919 -47.922 7.381 1.00 45.75 247 ILE A C 1
ATOM 1972 O O . ILE A 1 247 ? -0.972 -48.143 8.168 1.00 45.75 247 ILE A O 1
#

InterPro domains:
  IPR036873 Rhodanese-like domain superfamily [G3DSA:3.40.250.10] (67-224)
  IPR036873 Rhodanese-like domain superfamily [SSF52821] (65-223)

Organism: NCBI:txid51022

Sequence (247 aa):
FFQHGAIFGLRFKESLDEADNLKAVLDKKYEEKMLRISQASAAETRAPKVVNIENAPDQANRLSSSVLISPKELVRMVEQAQPKKTAVIVDYRKDKSEIINYKNDHVITVVAVPYDLIVHGSVSILQKVRSACRLIFTSLRNQLEVGQRPLLHRIGSCDLVVLMSDTSVELKNGQPLSGSPANLLSLALYEYNHEHHPKSRPLFMDGGFDNWRDQYPMYTRSDGTLKRNEPRDQLDHMVSNYKKGRI

pLDDT: mean 78.24, std 20.13, range [30.67, 98.12]

Radius of gyration: 24.71 Å; chains: 1; bounding box: 35×86×72 Å